Protein AF-0000000084726847 (afdb_homodimer)

Structure (mmCIF, N/CA/C/O backbone):
data_AF-0000000084726847-model_v1
#
loop_
_entity.id
_entity.type
_entity.pdbx_description
1 polymer 'Thioesterase superfamily protein'
#
loop_
_atom_site.group_PDB
_atom_site.id
_atom_site.type_symbol
_atom_site.label_atom_id
_atom_site.label_alt_id
_atom_site.label_comp_id
_atom_site.label_asym_id
_atom_site.label_entity_id
_atom_site.label_seq_id
_atom_site.pdbx_PDB_ins_code
_atom_site.Cartn_x
_atom_site.Cartn_y
_atom_site.Cartn_z
_atom_site.occupancy
_atom_site.B_iso_or_equiv
_atom_site.auth_seq_id
_atom_site.auth_comp_id
_atom_site.auth_asym_id
_atom_site.auth_atom_id
_atom_site.pdbx_PDB_model_num
ATOM 1 N N . MET A 1 1 ? 11.812 36.688 35.844 1 32.44 1 MET A N 1
ATOM 2 C CA . MET A 1 1 ? 12.469 35.875 34.812 1 32.44 1 MET A CA 1
ATOM 3 C C . MET A 1 1 ? 11.57 34.719 34.406 1 32.44 1 MET A C 1
ATOM 5 O O . MET A 1 1 ? 11.266 33.844 35.219 1 32.44 1 MET A O 1
ATOM 9 N N . SER A 1 2 ? 10.523 34.781 33.562 1 33.44 2 SER A N 1
ATOM 10 C CA . SER A 1 2 ? 9.336 34 33.25 1 33.44 2 SER A CA 1
ATOM 11 C C . SER A 1 2 ? 9.695 32.656 32.688 1 33.44 2 SER A C 1
ATOM 13 O O . SER A 1 2 ? 10.469 32.562 31.719 1 33.44 2 SER A O 1
ATOM 15 N N . ASP A 1 3 ? 9.766 31.484 33.438 1 33.81 3 ASP A N 1
ATOM 16 C CA . ASP A 1 3 ? 10.062 30.078 33.188 1 33.81 3 ASP A CA 1
ATOM 17 C C . ASP A 1 3 ? 9.258 29.531 32.031 1 33.81 3 ASP A C 1
ATOM 19 O O . ASP A 1 3 ? 8.031 29.469 32.062 1 33.81 3 ASP A O 1
ATOM 23 N N . SER A 1 4 ? 9.547 29.828 30.734 1 36.69 4 SER A N 1
ATOM 24 C CA . SER A 1 4 ? 8.953 29.375 29.469 1 36.69 4 SER A CA 1
ATOM 25 C C . SER A 1 4 ? 8.742 27.875 29.469 1 36.69 4 SER A C 1
ATOM 27 O O . SER A 1 4 ? 9.703 27.109 29.453 1 36.69 4 SER A O 1
ATOM 29 N N . SER A 1 5 ? 7.777 27.234 30.125 1 35.56 5 SER A N 1
ATOM 30 C CA . SER A 1 5 ? 7.363 25.844 30.234 1 35.56 5 SER A CA 1
ATOM 31 C C . SER A 1 5 ? 7.484 25.125 28.891 1 35.56 5 SER A C 1
ATOM 33 O O . SER A 1 5 ? 6.77 25.453 27.953 1 35.56 5 SER A O 1
ATOM 35 N N . GLU A 1 6 ? 8.664 24.766 28.359 1 36.97 6 GLU A N 1
ATOM 36 C CA . GLU A 1 6 ? 9.086 23.891 27.266 1 36.97 6 GLU A CA 1
ATOM 37 C C . GLU A 1 6 ? 8.211 22.656 27.172 1 36.97 6 GLU A C 1
ATOM 39 O O . GLU A 1 6 ? 8.359 21.719 27.969 1 36.97 6 GLU A O 1
ATOM 44 N N . THR A 1 7 ? 6.852 22.656 27.094 1 38.84 7 THR A N 1
ATOM 45 C CA . THR A 1 7 ? 5.895 21.562 26.938 1 38.84 7 THR A CA 1
ATOM 46 C C . THR A 1 7 ? 6.496 20.438 26.094 1 38.84 7 THR A C 1
ATOM 48 O O . THR A 1 7 ? 7.062 20.672 25.031 1 38.84 7 THR A O 1
ATOM 51 N N . SER A 1 8 ? 6.836 19.25 26.609 1 41 8 SER A N 1
ATOM 52 C CA . SER A 1 8 ? 7.582 18.031 26.297 1 41 8 SER A CA 1
ATOM 53 C C . SER A 1 8 ? 7.188 17.469 24.938 1 41 8 SER A C 1
ATOM 55 O O . SER A 1 8 ? 6.043 17.062 24.734 1 41 8 SER A O 1
ATOM 57 N N . VAL A 1 9 ? 7.551 17.938 23.812 1 44.91 9 VAL A N 1
ATOM 58 C CA . VAL A 1 9 ? 7.594 17.562 22.406 1 44.91 9 VAL A CA 1
ATOM 59 C C . VAL A 1 9 ? 7.617 16.047 22.281 1 44.91 9 VAL A C 1
ATOM 61 O O . VAL A 1 9 ? 7.34 15.492 21.203 1 44.91 9 VAL A O 1
ATOM 64 N N . ASP A 1 10 ? 8.188 15.219 23.234 1 47.53 10 ASP A N 1
ATOM 65 C CA . ASP A 1 10 ? 8.531 13.805 23.062 1 47.53 10 ASP A CA 1
ATOM 66 C C . ASP A 1 10 ? 7.375 12.906 23.484 1 47.53 10 ASP A C 1
ATOM 68 O O . ASP A 1 10 ? 7.582 11.742 23.844 1 47.53 10 ASP A O 1
ATOM 72 N N . ILE A 1 11 ? 6.18 13.414 23.828 1 48.09 11 ILE A N 1
ATOM 73 C CA . ILE A 1 11 ? 5.238 12.445 24.375 1 48.09 11 ILE A CA 1
ATOM 74 C C . ILE A 1 11 ? 4.617 11.625 23.234 1 48.09 11 ILE A C 1
ATOM 76 O O . ILE A 1 11 ? 3.967 12.18 22.344 1 48.09 11 ILE A O 1
ATOM 80 N N . PRO A 1 12 ? 5.004 10.414 23.234 1 54.78 12 PRO A N 1
ATOM 81 C CA . PRO A 1 12 ? 4.262 9.531 22.328 1 54.78 12 PRO A CA 1
ATOM 82 C C . PRO A 1 12 ? 2.748 9.664 22.484 1 54.78 12 PRO A C 1
ATOM 84 O O . PRO A 1 12 ? 2.256 9.883 23.594 1 54.78 12 PRO A O 1
ATOM 87 N N . TYR A 1 13 ? 2.141 10.273 21.578 1 66.69 13 TYR A N 1
ATOM 88 C CA . TYR A 1 13 ? 0.684 10.266 21.531 1 66.69 13 TYR A CA 1
ATOM 89 C C . TYR A 1 13 ? 0.159 8.953 20.969 1 66.69 13 TYR A C 1
ATOM 91 O O . TYR A 1 13 ? 0.571 8.516 19.891 1 66.69 13 TYR A O 1
ATOM 99 N N . ASP A 1 14 ? -0.47 8.141 21.828 1 62.81 14 ASP A N 1
ATOM 100 C CA . ASP A 1 14 ? -1.191 6.953 21.391 1 62.81 14 ASP A CA 1
ATOM 101 C C . ASP A 1 14 ? -2.699 7.199 21.375 1 62.81 14 ASP A C 1
ATOM 103 O O . ASP A 1 14 ? -3.342 7.18 22.422 1 62.81 14 ASP A O 1
ATOM 107 N N . GLY A 1 15 ? -3.145 7.668 20.234 1 59.56 15 GLY A N 1
ATOM 108 C CA . GLY A 1 15 ? -4.559 7.98 20.094 1 59.56 15 GLY A CA 1
ATOM 109 C C . GLY A 1 15 ? -5.465 6.824 20.469 1 59.56 15 GLY A C 1
ATOM 110 O O . GLY A 1 15 ? -5.055 5.664 20.406 1 59.56 15 GLY A O 1
ATOM 111 N N . SER A 1 16 ? -6.504 7.195 21.094 1 65.5 16 SER A N 1
ATOM 112 C CA . SER A 1 16 ? -7.504 6.195 21.438 1 65.5 16 SER A CA 1
ATOM 113 C C . SER A 1 16 ? -8.156 5.609 20.203 1 65.5 16 SER A C 1
ATOM 115 O O . SER A 1 16 ? -8.289 6.289 19.188 1 65.5 16 SER A O 1
ATOM 117 N N . ASP A 1 17 ? -8.414 4.262 20.188 1 64.81 17 ASP A N 1
ATOM 118 C CA 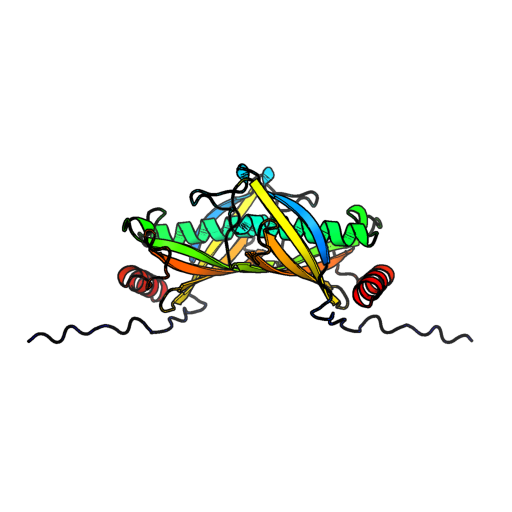. ASP A 1 17 ? -9.094 3.566 19.094 1 64.81 17 ASP A CA 1
ATOM 119 C C . ASP A 1 17 ? -10.406 4.258 18.734 1 64.81 17 ASP A C 1
ATOM 121 O O . ASP A 1 17 ? -10.852 4.199 17.594 1 64.81 17 ASP A O 1
ATOM 125 N N . ASP A 1 18 ? -10.93 4.988 19.594 1 75.62 18 ASP A N 1
ATOM 126 C CA . ASP A 1 18 ? -12.234 5.617 19.422 1 75.62 18 ASP A CA 1
ATOM 127 C C . ASP A 1 18 ? -12.102 6.969 18.719 1 75.62 18 ASP A C 1
ATOM 129 O O . ASP A 1 18 ? -13.094 7.668 18.516 1 75.62 18 ASP A O 1
ATOM 133 N N . ALA A 1 19 ? -10.969 7.281 18.219 1 88.5 19 ALA A N 1
ATOM 134 C CA . ALA A 1 19 ? -10.766 8.633 17.703 1 88.5 19 ALA A CA 1
ATOM 135 C C . ALA A 1 19 ? -10.93 8.68 16.188 1 88.5 19 ALA A C 1
ATOM 137 O O . ALA A 1 19 ? -10.672 9.711 15.562 1 88.5 19 ALA A O 1
ATOM 138 N N . PHE A 1 20 ? -11.438 7.562 15.562 1 94.56 20 PHE A N 1
ATOM 139 C CA . PHE A 1 20 ? -11.656 7.594 14.125 1 94.56 20 PHE A CA 1
ATOM 140 C C . PHE A 1 20 ? -12.766 8.57 13.766 1 94.56 20 PHE A C 1
ATOM 142 O O . PHE A 1 20 ? -13.789 8.648 14.461 1 94.56 20 PHE A O 1
ATOM 149 N N . GLU A 1 21 ? -12.562 9.32 12.727 1 9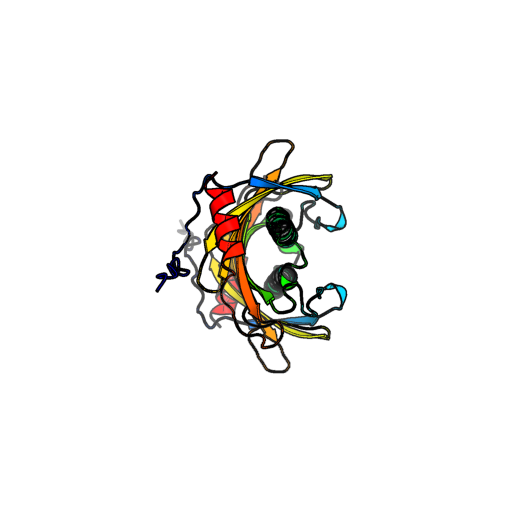5.12 21 GLU A N 1
ATOM 150 C CA . GLU A 1 21 ? -13.586 10.203 12.164 1 95.12 21 GLU A CA 1
ATOM 151 C C . GLU A 1 21 ? -13.656 10.062 10.641 1 95.12 21 GLU A C 1
ATOM 153 O O . GLU A 1 21 ? -12.625 9.945 9.977 1 95.12 21 GLU A O 1
ATOM 158 N N . THR A 1 22 ? -14.875 10.07 10.141 1 97.5 22 THR A N 1
ATOM 159 C CA . THR A 1 22 ? -15.023 10.156 8.695 1 97.5 22 THR A CA 1
ATOM 160 C C . THR A 1 22 ? -14.547 11.516 8.18 1 97.5 22 THR A C 1
ATOM 162 O O . THR A 1 22 ? -15.109 12.555 8.523 1 97.5 22 THR A O 1
ATOM 165 N N . VAL A 1 23 ? -13.555 11.477 7.309 1 97.75 23 VAL A N 1
ATOM 166 C CA . VAL A 1 23 ? -12.93 12.734 6.914 1 97.75 23 VAL A CA 1
ATOM 167 C C . VAL A 1 23 ? -13.242 13.023 5.449 1 97.75 23 VAL A C 1
ATOM 169 O O . VAL A 1 23 ? -13.055 14.148 4.98 1 97.75 23 VAL A O 1
ATOM 172 N N . SER A 1 24 ? -13.727 12.039 4.688 1 98.25 24 SER A N 1
ATOM 173 C CA . SER A 1 24 ? -14.062 12.227 3.279 1 98.25 24 SER A CA 1
ATOM 174 C C . SER A 1 24 ? -14.883 11.062 2.746 1 98.25 24 SER A C 1
ATOM 176 O O . SER A 1 24 ? -14.961 10.008 3.381 1 98.25 24 SER A O 1
ATOM 178 N N . GLU A 1 25 ? -15.57 11.336 1.662 1 98.5 25 GLU A N 1
ATOM 179 C CA . GLU A 1 25 ? -16.234 10.328 0.842 1 98.5 25 GLU A CA 1
ATOM 180 C C . GLU A 1 25 ? -15.742 10.383 -0.603 1 98.5 25 GLU A C 1
ATOM 182 O O . GLU A 1 25 ? -15.359 11.445 -1.096 1 98.5 25 GLU A O 1
ATOM 187 N N . ASN A 1 26 ? -15.727 9.281 -1.202 1 98.62 26 ASN A N 1
ATOM 188 C CA . ASN A 1 26 ? -15.461 9.242 -2.637 1 98.62 26 ASN A CA 1
ATOM 189 C C . ASN A 1 26 ? -16.281 8.148 -3.328 1 98.62 26 ASN A C 1
ATOM 191 O O . ASN A 1 26 ? -16.625 7.141 -2.711 1 98.62 26 ASN A O 1
ATOM 195 N N . ARG A 1 27 ? -16.641 8.406 -4.566 1 98.31 27 ARG A N 1
ATOM 196 C CA . ARG A 1 27 ? -17.281 7.418 -5.426 1 98.31 27 ARG A CA 1
ATOM 197 C C . ARG A 1 27 ? -16.266 6.723 -6.32 1 98.31 27 ARG A C 1
ATOM 199 O O . ARG A 1 27 ? -15.461 7.379 -6.988 1 98.31 27 ARG A O 1
ATOM 206 N N . VAL A 1 28 ? -16.344 5.391 -6.293 1 98.69 28 VAL A N 1
ATOM 207 C CA . VAL A 1 28 ? -15.398 4.605 -7.07 1 98.69 28 VAL A CA 1
ATOM 208 C C . VAL A 1 28 ? -15.578 4.895 -8.555 1 98.69 28 VAL A C 1
ATOM 210 O O . VAL A 1 28 ? -16.688 4.82 -9.078 1 98.69 28 VAL A O 1
ATOM 213 N N . ARG A 1 29 ? -14.531 5.203 -9.258 1 97.94 29 ARG A N 1
ATOM 214 C CA . ARG A 1 29 ? -14.508 5.438 -10.695 1 97.94 29 ARG A CA 1
ATOM 215 C C . ARG A 1 29 ? -14.188 4.152 -11.453 1 97.94 29 ARG A C 1
ATOM 217 O O . ARG A 1 29 ? -13.57 3.24 -10.906 1 97.94 29 ARG A O 1
ATOM 224 N N . LEU A 1 30 ? -14.523 4.117 -12.703 1 95.75 30 LEU A N 1
ATOM 225 C CA . LEU A 1 30 ? -14.305 2.939 -13.539 1 95.75 30 LEU A CA 1
ATOM 226 C C . LEU A 1 30 ? -12.82 2.607 -13.641 1 95.75 30 LEU A C 1
ATOM 228 O O . LEU A 1 30 ? -12.43 1.443 -13.523 1 95.75 30 LEU A O 1
ATOM 232 N N . ALA A 1 31 ? -11.93 3.561 -13.805 1 95.25 31 ALA A N 1
ATOM 233 C CA . ALA A 1 31 ? -10.5 3.393 -14.016 1 95.25 31 ALA A CA 1
ATOM 234 C C . ALA A 1 31 ? -9.828 2.814 -12.773 1 95.25 31 ALA A C 1
ATOM 236 O O . ALA A 1 31 ? -8.68 2.369 -12.836 1 95.25 31 ALA A O 1
ATOM 237 N N . GLU A 1 32 ? -10.5 2.77 -11.672 1 97.44 32 GLU A N 1
ATOM 238 C CA . GLU A 1 32 ? -9.938 2.305 -10.414 1 97.44 32 GLU A CA 1
ATOM 239 C C . GLU A 1 32 ? -10.195 0.815 -10.203 1 97.44 32 GLU A C 1
ATOM 241 O O . GLU A 1 32 ? -9.703 0.221 -9.242 1 97.44 32 GLU A O 1
ATOM 246 N N . THR A 1 33 ? -11.055 0.195 -11.094 1 96.44 33 THR A N 1
ATOM 247 C CA . THR A 1 33 ? -11.367 -1.228 -11.008 1 96.44 33 THR A CA 1
ATOM 248 C C . THR A 1 33 ? -10.422 -2.041 -11.891 1 96.44 33 THR A C 1
ATOM 250 O O . THR A 1 33 ? -9.719 -1.483 -12.734 1 96.44 33 THR A O 1
ATOM 253 N N . ASP A 1 34 ? -10.312 -3.359 -11.578 1 94.56 34 ASP A N 1
ATOM 254 C CA . ASP A 1 34 ? -9.43 -4.23 -12.344 1 94.56 34 ASP A CA 1
ATOM 255 C C . ASP A 1 34 ? -10.227 -5.348 -13.023 1 94.56 34 ASP A C 1
ATOM 257 O O . ASP A 1 34 ? -11.453 -5.305 -13.07 1 94.56 34 ASP A O 1
ATOM 261 N N . LEU A 1 35 ? -9.57 -6.301 -13.641 1 88.56 35 LEU A N 1
ATOM 262 C CA . LEU A 1 35 ? -10.148 -7.387 -14.422 1 88.56 35 LEU A CA 1
ATOM 263 C C . LEU A 1 35 ? -11.141 -8.188 -13.586 1 88.56 35 LEU A C 1
ATOM 265 O O . LEU A 1 35 ? -12.117 -8.727 -14.125 1 88.56 35 LEU A O 1
ATOM 269 N N . GLY A 1 36 ? -10.969 -8.188 -12.273 1 89.81 36 GLY A N 1
ATOM 270 C CA . GLY A 1 36 ? -11.859 -8.914 -11.375 1 89.81 36 GLY A CA 1
ATOM 271 C C . GLY A 1 36 ? -13.156 -8.188 -11.102 1 89.81 36 GLY A C 1
ATOM 272 O O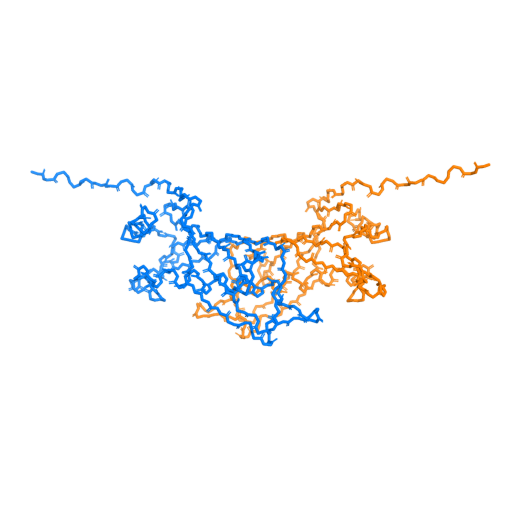 . GLY A 1 36 ? -14.039 -8.711 -10.406 1 89.81 36 GLY A O 1
ATOM 273 N N . GLY A 1 37 ? -13.297 -6.977 -11.633 1 92.81 37 GLY A N 1
ATOM 274 C CA . GLY A 1 37 ? -14.516 -6.199 -11.461 1 92.81 37 GLY A CA 1
ATOM 275 C C . GLY A 1 37 ? -14.578 -5.473 -10.133 1 92.81 37 GLY A C 1
ATOM 276 O O . GLY A 1 37 ? -15.656 -5.066 -9.695 1 92.81 37 GLY A O 1
ATOM 277 N N . VAL A 1 38 ? -13.508 -5.469 -9.484 1 96.88 38 VAL A N 1
ATOM 278 C CA . VAL A 1 38 ? -13.445 -4.797 -8.188 1 96.88 38 VAL A CA 1
ATOM 279 C C . VAL A 1 38 ? -12.336 -3.752 -8.203 1 96.88 38 VAL A C 1
ATOM 281 O O . VAL A 1 38 ? -11.523 -3.709 -9.133 1 96.88 38 VAL A O 1
ATOM 284 N N . VAL A 1 39 ? -12.336 -2.844 -7.223 1 98.44 39 VAL A N 1
ATOM 285 C CA . VAL A 1 39 ? -11.273 -1.855 -7.105 1 98.44 39 VAL A CA 1
ATOM 286 C C . VAL A 1 39 ? -9.93 -2.564 -6.934 1 98.44 39 VAL A C 1
ATOM 288 O O . VAL A 1 39 ? -9.797 -3.465 -6.102 1 98.44 39 VAL A O 1
ATOM 291 N N . PHE A 1 40 ? -8.969 -2.17 -7.691 1 98.06 40 PHE A N 1
ATOM 292 C CA . PHE A 1 40 ? -7.598 -2.641 -7.555 1 98.06 40 PHE A CA 1
ATOM 293 C C . PHE A 1 40 ? -7.062 -2.354 -6.156 1 98.06 40 PHE A C 1
ATOM 295 O O . PHE A 1 40 ? -7.219 -1.244 -5.645 1 98.06 40 PHE A O 1
ATOM 302 N N . TYR A 1 41 ? -6.418 -3.418 -5.508 1 97.31 41 TYR A N 1
ATOM 303 C CA . TYR A 1 41 ? -6.039 -3.275 -4.105 1 97.31 41 TYR A CA 1
ATOM 304 C C . TYR A 1 41 ? -5.062 -2.121 -3.92 1 97.31 41 TYR A C 1
ATOM 306 O O . TYR A 1 41 ? -5.027 -1.494 -2.859 1 97.31 41 TYR A O 1
ATOM 314 N N . GLY A 1 42 ? -4.234 -1.804 -4.902 1 98.12 42 GLY A N 1
ATOM 315 C CA . GLY A 1 42 ? -3.314 -0.682 -4.812 1 98.12 42 GLY A CA 1
ATOM 316 C C . GLY A 1 42 ? -4.012 0.663 -4.766 1 98.12 42 GLY A C 1
ATOM 317 O O . GLY A 1 42 ? -3.475 1.631 -4.223 1 98.12 42 GLY A O 1
ATOM 318 N N . GLU A 1 43 ? -5.191 0.758 -5.355 1 98.44 43 GLU A N 1
ATOM 319 C CA . GLU A 1 43 ? -5.938 2.01 -5.391 1 98.44 43 GLU A CA 1
ATOM 320 C C . GLU A 1 43 ? -6.34 2.451 -3.984 1 98.44 43 GLU A C 1
ATOM 322 O O . GLU A 1 43 ? -6.492 3.645 -3.721 1 98.44 43 GLU A O 1
ATOM 327 N N . TYR A 1 44 ? -6.457 1.505 -3.078 1 98.75 44 TYR A N 1
ATOM 328 C CA . TYR A 1 44 ? -6.812 1.828 -1.701 1 98.75 44 TYR A CA 1
ATOM 329 C C . TYR A 1 44 ? -5.73 2.678 -1.045 1 98.75 44 TYR A C 1
ATOM 331 O O . TYR A 1 44 ? -6.012 3.445 -0.122 1 98.75 44 TYR A O 1
ATOM 339 N N . VAL A 1 45 ? -4.48 2.564 -1.508 1 98.62 45 VAL A N 1
ATOM 340 C CA . VAL A 1 45 ? -3.412 3.426 -1.013 1 98.62 45 VAL A CA 1
ATOM 341 C C . VAL A 1 45 ? -3.656 4.863 -1.462 1 98.62 45 VAL A C 1
ATOM 343 O O . VAL A 1 45 ? -3.379 5.809 -0.719 1 98.62 45 VAL A O 1
ATOM 346 N N . THR A 1 46 ? -4.168 5.059 -2.684 1 98.12 46 THR A N 1
ATOM 347 C CA . THR A 1 46 ? -4.543 6.383 -3.16 1 98.12 46 THR A CA 1
ATOM 348 C C . THR A 1 46 ? -5.645 6.98 -2.291 1 98.12 46 THR A C 1
ATOM 350 O O . THR A 1 46 ? -5.609 8.164 -1.954 1 98.12 46 THR A O 1
ATOM 353 N N . TYR A 1 47 ? -6.629 6.121 -1.917 1 98.69 47 TYR A N 1
ATOM 354 C CA . TYR A 1 47 ? -7.672 6.582 -1.009 1 98.69 47 TYR A CA 1
ATOM 355 C C . TYR A 1 47 ? -7.09 6.973 0.342 1 98.69 47 TYR A C 1
ATOM 357 O O . TYR A 1 47 ? -7.496 7.973 0.936 1 98.69 47 TYR A O 1
ATOM 365 N N . GLN A 1 48 ? -6.148 6.188 0.837 1 98.69 48 GLN A N 1
ATOM 366 C CA . GLN A 1 48 ? -5.465 6.477 2.094 1 98.69 48 GLN A CA 1
ATOM 367 C C . GLN A 1 48 ? -4.785 7.84 2.051 1 98.69 48 GLN A C 1
ATOM 369 O O . GLN A 1 48 ? -4.938 8.648 2.973 1 98.69 48 GLN A O 1
ATOM 374 N N . ASP A 1 49 ? -4.059 8.078 0.992 1 97.88 49 ASP A N 1
ATOM 375 C CA . ASP A 1 49 ? -3.361 9.344 0.813 1 97.88 49 ASP A CA 1
ATOM 376 C C . ASP A 1 49 ? -4.34 10.516 0.82 1 97.88 49 ASP A C 1
ATOM 378 O O . ASP A 1 49 ? -4.129 11.508 1.527 1 97.88 49 ASP A O 1
ATOM 382 N N . ALA A 1 50 ? -5.395 10.383 0.057 1 97.25 50 ALA A N 1
ATOM 383 C CA . ALA A 1 50 ? -6.391 11.438 -0.056 1 97.25 50 ALA A CA 1
ATOM 384 C C . ALA A 1 50 ? -7.082 11.688 1.282 1 97.25 50 ALA A C 1
ATOM 386 O O . ALA A 1 50 ? -7.387 12.828 1.629 1 97.25 50 ALA A O 1
ATOM 387 N N . ALA A 1 51 ? -7.344 10.633 2.035 1 98.06 51 ALA A N 1
ATOM 388 C CA . ALA A 1 51 ? -7.996 10.742 3.336 1 98.06 51 ALA A CA 1
ATOM 389 C C . ALA A 1 51 ? -7.105 11.477 4.336 1 98.06 51 ALA A C 1
ATOM 391 O O . ALA A 1 51 ? -7.578 12.352 5.07 1 98.06 51 ALA A O 1
ATOM 392 N N . VAL A 1 52 ? -5.832 11.141 4.344 1 96.75 52 VAL A N 1
ATOM 393 C CA . VAL A 1 52 ? -4.887 11.797 5.238 1 96.75 52 VAL A CA 1
ATOM 394 C C . VAL A 1 52 ? -4.773 13.273 4.875 1 96.75 52 VAL A C 1
ATOM 396 O O . VAL A 1 52 ? -4.742 14.141 5.758 1 96.75 52 VAL A O 1
ATOM 399 N N . ALA A 1 53 ? -4.742 13.555 3.566 1 94.69 53 ALA A N 1
ATOM 400 C CA . ALA A 1 53 ? -4.715 14.945 3.115 1 94.69 53 ALA A CA 1
ATOM 401 C C . ALA A 1 53 ? -5.957 15.695 3.582 1 94.69 53 ALA A C 1
ATOM 403 O O . ALA A 1 53 ? -5.863 16.844 4.031 1 94.69 53 ALA A O 1
ATOM 404 N N . ALA A 1 54 ? -7.066 15.086 3.514 1 95.81 54 ALA A N 1
ATOM 405 C CA . ALA A 1 54 ? -8.312 15.688 3.975 1 95.81 54 ALA A CA 1
ATOM 406 C C . ALA A 1 54 ? -8.273 15.953 5.477 1 95.81 54 ALA A C 1
ATOM 408 O O . ALA A 1 54 ? -8.695 17.016 5.938 1 95.81 54 ALA A O 1
ATOM 409 N N . TYR A 1 55 ? -7.777 15.008 6.215 1 95.5 55 TYR A N 1
ATOM 410 C CA . TYR A 1 55 ? -7.641 15.164 7.656 1 95.5 55 TYR A CA 1
ATOM 411 C C . TYR A 1 55 ? -6.766 16.359 8 1 95.5 55 TYR A C 1
ATOM 413 O O . TYR A 1 55 ? -7.145 17.203 8.82 1 95.5 55 TYR A O 1
ATOM 421 N N . ARG A 1 56 ? -5.68 16.438 7.34 1 92.5 56 ARG A N 1
ATOM 422 C CA . ARG A 1 56 ? -4.75 17.547 7.574 1 92.5 56 ARG A CA 1
ATOM 423 C C . ARG A 1 56 ? -5.383 18.875 7.199 1 92.5 56 ARG A C 1
ATOM 425 O O . ARG A 1 56 ? -5.195 19.875 7.895 1 92.5 56 ARG A O 1
ATOM 432 N N . ARG A 1 57 ? -6.062 18.891 6.082 1 91.81 57 ARG A N 1
ATOM 433 C CA . ARG A 1 57 ? -6.75 20.109 5.664 1 91.81 57 ARG A CA 1
ATOM 434 C C . ARG A 1 57 ? -7.73 20.578 6.734 1 91.81 57 ARG A C 1
ATOM 436 O O . ARG A 1 57 ? -7.824 21.766 7.016 1 91.81 57 ARG A O 1
ATOM 443 N N . GLN A 1 58 ? -8.383 19.703 7.348 1 92.25 58 GLN A N 1
ATOM 444 C CA . GLN A 1 58 ? -9.367 20.016 8.375 1 92.25 58 GLN A CA 1
ATOM 445 C C . GLN A 1 58 ? -8.695 20.531 9.648 1 92.25 58 GLN A C 1
ATOM 447 O O . GLN A 1 58 ? -9.32 21.219 10.445 1 92.25 58 GLN A O 1
ATOM 452 N N . LEU A 1 59 ? -7.473 20.172 9.812 1 89.19 59 LEU A N 1
ATOM 453 C CA . LEU A 1 59 ? -6.699 20.672 10.945 1 89.19 59 LEU A CA 1
ATOM 454 C C . LEU A 1 59 ? -6.102 22.031 10.641 1 89.19 59 LEU A C 1
ATOM 456 O O . LEU A 1 59 ? -5.5 22.672 11.508 1 89.19 59 LEU A O 1
ATOM 460 N N . GLY A 1 60 ? -6.219 22.438 9.406 1 85 60 GLY A N 1
ATOM 461 C CA . GLY A 1 60 ? -5.656 23.719 9 1 85 60 GLY A CA 1
ATOM 462 C C . GLY A 1 60 ? -4.293 23.594 8.352 1 85 60 GLY A C 1
ATOM 463 O O . GLY A 1 60 ? -3.592 24.594 8.164 1 85 60 GLY A O 1
ATOM 464 N N . TYR A 1 61 ? -3.939 22.266 8.125 1 79.12 61 TYR A N 1
ATOM 465 C CA . TYR A 1 61 ? -2.621 22.031 7.547 1 79.12 61 TYR A CA 1
ATOM 466 C C . TYR A 1 61 ? -2.738 21.406 6.16 1 79.12 61 TYR A C 1
ATOM 468 O O . TYR A 1 61 ? -1.99 20.484 5.816 1 79.12 61 TYR A O 1
ATOM 476 N N . GLY A 1 62 ? -3.734 21.781 5.344 1 65.81 62 GLY A N 1
ATOM 477 C CA . GLY A 1 62 ? -3.92 21.281 3.986 1 65.81 62 GLY A CA 1
ATOM 478 C C . GLY A 1 62 ? -2.648 21.328 3.158 1 65.81 62 GLY A C 1
ATOM 479 O O . GLY A 1 62 ? -1.547 21.406 3.707 1 65.81 62 GLY A O 1
ATOM 480 N N . GLY A 1 63 ? -2.674 21.094 1.93 1 57.31 63 GLY A N 1
ATOM 481 C CA . GLY A 1 63 ? -1.637 20.906 0.928 1 57.31 63 GLY A CA 1
ATOM 482 C C . GLY A 1 63 ? -0.416 21.781 1.164 1 57.31 63 GLY A C 1
ATOM 483 O O . GLY A 1 63 ? 0.692 21.422 0.752 1 57.31 63 GLY A O 1
ATOM 484 N N . GLU A 1 64 ? -0.747 22.922 1.577 1 49.78 64 GLU A N 1
ATOM 485 C CA . GLU A 1 64 ? 0.328 23.844 1.947 1 49.78 64 GLU A CA 1
ATOM 486 C C . GLU A 1 64 ? 0.973 23.438 3.268 1 49.78 64 GLU A C 1
ATOM 488 O O . GLU A 1 64 ? 1.581 24.266 3.951 1 49.78 64 GLU A O 1
ATOM 493 N N . TYR A 1 65 ? 0.515 22.312 3.83 1 46.97 65 TYR A N 1
ATOM 494 C CA . TYR A 1 65 ? 1.25 22.219 5.086 1 46.97 65 TYR A CA 1
ATOM 495 C C . TYR A 1 65 ? 2.588 22.938 4.992 1 46.97 65 TYR A C 1
ATOM 497 O O . TYR A 1 65 ? 3.109 23.422 6 1 46.97 65 TYR A O 1
ATOM 505 N N . VAL A 1 66 ? 3.203 22.422 3.828 1 46.84 66 VAL A N 1
ATOM 506 C CA . VAL A 1 66 ? 4.59 22.875 3.76 1 46.84 66 VAL A CA 1
ATOM 507 C C . VAL A 1 66 ? 4.625 24.406 3.648 1 46.84 66 VAL A C 1
ATOM 509 O O . VAL A 1 66 ? 5.625 24.969 3.211 1 46.84 66 VAL A O 1
ATOM 512 N N . ARG A 1 67 ? 3.416 24.891 3.66 1 46.16 67 ARG A N 1
ATOM 513 C CA . ARG A 1 67 ? 3.693 26.297 3.465 1 46.16 67 ARG A CA 1
ATOM 514 C C . ARG A 1 67 ? 4.598 26.844 4.566 1 46.16 67 ARG A C 1
ATOM 516 O O . ARG A 1 67 ? 4.926 28.031 4.586 1 46.16 67 ARG A O 1
ATOM 523 N N . GLU A 1 68 ? 4.5 26.391 5.75 1 49.69 68 GLU A N 1
ATOM 524 C CA . GLU A 1 68 ? 5.746 27.016 6.176 1 49.69 68 GLU A CA 1
ATOM 525 C C . GLU A 1 68 ? 6.902 26.641 5.254 1 49.69 68 GLU A C 1
ATOM 527 O O . GLU A 1 68 ? 7.223 25.453 5.105 1 49.69 68 GLU A O 1
ATOM 532 N N . PRO A 1 69 ? 7.012 27.531 4.238 1 58 69 PRO A N 1
ATOM 533 C CA . PRO A 1 69 ? 7.863 27.453 3.047 1 58 69 PRO A CA 1
ATOM 534 C C . PRO A 1 69 ? 9.055 26.516 3.236 1 58 69 PRO A C 1
ATOM 536 O O . PRO A 1 69 ? 9.664 26.078 2.256 1 58 69 PRO A O 1
ATOM 539 N N . ASP A 1 70 ? 9.008 25.859 4.578 1 81 70 ASP A N 1
ATOM 540 C CA . ASP A 1 70 ? 10.32 25.234 4.738 1 81 70 ASP A CA 1
ATOM 541 C C . ASP A 1 70 ? 10.18 23.75 5.082 1 81 70 ASP A C 1
ATOM 543 O O . ASP A 1 70 ? 11.18 23.047 5.191 1 81 70 ASP A O 1
ATOM 547 N N . LEU A 1 71 ? 8.656 23.234 5.234 1 86.81 71 LEU A N 1
ATOM 548 C CA . LEU A 1 71 ? 8.555 21.828 5.633 1 86.81 71 LEU A CA 1
ATOM 549 C C . LEU A 1 71 ? 7.672 21.047 4.66 1 86.81 71 LEU A C 1
ATOM 551 O O . LEU A 1 71 ? 6.738 21.609 4.078 1 86.81 71 LEU A O 1
ATOM 555 N N . THR A 1 72 ? 7.965 19.766 4.477 1 88.94 72 THR A N 1
ATOM 556 C CA . THR A 1 72 ? 7.16 18.797 3.746 1 88.94 72 THR A CA 1
ATOM 557 C C . THR A 1 72 ? 7.176 17.438 4.457 1 88.94 72 THR A C 1
ATOM 559 O O . THR A 1 72 ? 7.695 17.312 5.566 1 88.94 72 THR A O 1
ATOM 562 N N . THR A 1 73 ? 6.387 16.531 3.943 1 91.88 73 THR A N 1
ATOM 563 C CA . THR A 1 73 ? 6.406 15.188 4.512 1 91.88 73 THR A CA 1
ATOM 564 C C . THR A 1 73 ? 6.836 14.164 3.469 1 91.88 73 THR A C 1
ATOM 566 O O . THR A 1 73 ? 6.715 14.406 2.266 1 91.88 73 THR A O 1
ATOM 569 N N . ARG A 1 74 ? 7.363 13.078 3.99 1 94.19 74 ARG A N 1
ATOM 570 C CA . ARG A 1 74 ? 7.691 11.891 3.211 1 94.19 74 ARG A CA 1
ATOM 571 C C . ARG A 1 74 ? 7.102 10.633 3.852 1 94.19 74 ARG A C 1
ATOM 573 O O . ARG A 1 74 ? 7.184 10.453 5.066 1 94.19 74 ARG A O 1
ATOM 580 N N . VAL A 1 75 ? 6.445 9.883 3.006 1 97.31 75 VAL A N 1
ATOM 581 C CA . VAL A 1 75 ? 5.949 8.609 3.518 1 97.31 75 VAL A CA 1
ATOM 582 C C . VAL A 1 75 ? 7.102 7.621 3.664 1 97.31 75 VAL A C 1
ATOM 584 O O . VAL A 1 75 ? 7.879 7.422 2.729 1 97.31 75 VAL A O 1
ATOM 587 N N . VAL A 1 76 ? 7.168 6.941 4.84 1 98.19 76 VAL A N 1
ATOM 588 C CA . VAL A 1 76 ? 8.266 6.012 5.074 1 98.19 76 VAL A CA 1
ATOM 589 C C . VAL A 1 76 ? 7.719 4.594 5.23 1 98.19 76 VAL A C 1
ATOM 591 O O . VAL A 1 76 ? 8.477 3.621 5.184 1 98.19 76 VAL A O 1
ATOM 594 N N . ALA A 1 77 ? 6.414 4.488 5.441 1 98.62 77 ALA A N 1
ATOM 595 C CA . ALA A 1 77 ? 5.805 3.168 5.574 1 98.62 77 ALA A CA 1
ATOM 596 C C . ALA A 1 77 ? 4.301 3.232 5.34 1 98.62 77 ALA A C 1
ATOM 598 O O . ALA A 1 77 ? 3.643 4.199 5.734 1 98.62 77 ALA A O 1
ATOM 599 N N . THR A 1 78 ? 3.771 2.213 4.715 1 98.69 78 THR A N 1
ATOM 600 C CA . THR A 1 78 ? 2.33 2.021 4.605 1 98.69 78 THR A CA 1
ATOM 601 C C . THR A 1 78 ? 1.974 0.54 4.691 1 98.69 78 THR A C 1
ATOM 603 O O . THR A 1 78 ? 2.781 -0.321 4.332 1 98.69 78 THR A O 1
ATOM 606 N N . GLU A 1 79 ? 0.803 0.265 5.16 1 98.38 79 GLU A N 1
ATOM 607 C CA . GLU A 1 79 ? 0.244 -1.084 5.164 1 98.38 79 GLU A CA 1
ATOM 608 C C . GLU A 1 79 ? -1.279 -1.051 5.086 1 98.38 79 GLU A C 1
ATOM 610 O O . GLU A 1 79 ? -1.909 -0.095 5.547 1 98.38 79 GLU A O 1
ATOM 615 N N . LEU A 1 80 ? -1.793 -2.057 4.492 1 98.69 80 LEU A N 1
ATOM 616 C CA . LEU A 1 80 ? -3.236 -2.242 4.398 1 98.69 80 LEU A CA 1
ATOM 617 C C . LEU A 1 80 ? -3.605 -3.715 4.539 1 98.69 80 LEU A C 1
ATOM 619 O O . LEU A 1 80 ? -2.914 -4.586 4.008 1 98.69 80 LEU A O 1
ATOM 623 N N . GLU A 1 81 ? -4.66 -3.963 5.23 1 98.69 81 GLU A N 1
ATOM 624 C CA . GLU A 1 81 ? -5.395 -5.223 5.242 1 98.69 81 GLU A CA 1
ATOM 625 C C . GLU A 1 81 ? -6.746 -5.082 4.543 1 98.69 81 GLU A C 1
ATOM 627 O O . GLU A 1 81 ? -7.426 -4.066 4.699 1 98.69 81 GLU A O 1
ATOM 632 N N . TYR A 1 82 ? -7.09 -6.121 3.814 1 98.62 82 TYR A N 1
ATOM 633 C CA . TYR A 1 82 ? -8.305 -6.078 3.014 1 98.62 82 TYR A CA 1
ATOM 634 C C . TYR A 1 82 ? -9.305 -7.137 3.479 1 98.62 82 TYR A C 1
ATOM 636 O O . TYR A 1 82 ? -8.93 -8.297 3.682 1 98.62 82 TYR A O 1
ATOM 644 N N . TYR A 1 83 ? -10.57 -6.719 3.584 1 98 83 TYR A N 1
ATOM 645 C CA . TYR A 1 83 ? -11.586 -7.609 4.137 1 98 83 TYR A CA 1
ATOM 646 C C . TYR A 1 83 ? -12.695 -7.863 3.123 1 98 83 TYR A C 1
ATOM 648 O O . TYR A 1 83 ? -13.32 -8.93 3.129 1 98 83 TYR A O 1
ATOM 656 N N . ALA A 1 84 ? -13.047 -6.855 2.35 1 97.56 84 ALA A N 1
ATOM 657 C CA . ALA A 1 84 ? -14.047 -6.914 1.288 1 97.56 84 ALA A CA 1
ATOM 658 C C . ALA A 1 84 ? -13.688 -5.973 0.143 1 97.56 84 ALA A C 1
ATOM 660 O O . ALA A 1 84 ? -12.828 -5.094 0.298 1 97.56 84 ALA A O 1
ATOM 661 N N . SER A 1 85 ? -14.359 -6.184 -0.982 1 97.62 85 SER A N 1
ATOM 662 C CA . SER A 1 85 ? -14.008 -5.418 -2.17 1 97.62 85 SER A CA 1
ATOM 663 C C . SER A 1 85 ? -15.023 -4.32 -2.445 1 97.62 85 SER A C 1
ATOM 665 O O . SER A 1 85 ? -16.234 -4.52 -2.256 1 97.62 85 SER A O 1
ATOM 667 N N . ALA A 1 86 ? -14.508 -3.148 -2.838 1 98.44 86 ALA A N 1
ATOM 668 C CA . ALA A 1 86 ? -15.375 -2.117 -3.404 1 98.44 86 ALA A CA 1
ATOM 669 C C . ALA A 1 86 ? -15.57 -2.33 -4.902 1 98.44 86 ALA A C 1
ATOM 671 O O . ALA A 1 86 ? -14.742 -2.963 -5.562 1 98.44 86 ALA A O 1
ATOM 672 N N . ARG A 1 87 ? -16.672 -1.802 -5.453 1 98.06 87 ARG A N 1
ATOM 673 C CA . ARG A 1 87 ? -17.031 -1.929 -6.863 1 98.06 87 ARG A CA 1
ATOM 674 C C . ARG A 1 87 ? -17.344 -0.568 -7.473 1 98.06 87 ARG A C 1
ATOM 676 O O . ARG A 1 87 ? -17.516 0.417 -6.754 1 98.06 87 ARG A O 1
ATOM 683 N N . PHE A 1 88 ? -17.406 -0.637 -8.797 1 97.31 88 PHE A N 1
ATOM 684 C CA . PHE A 1 88 ? -17.766 0.563 -9.547 1 97.31 88 PHE A CA 1
ATOM 685 C C . PHE A 1 88 ? -19 1.229 -8.961 1 97.31 88 PHE A C 1
ATOM 687 O O . PHE A 1 88 ? -19.984 0.555 -8.641 1 97.31 88 PHE A O 1
ATOM 694 N N . GLU A 1 89 ? -18.859 2.559 -8.719 1 97.94 89 GLU A N 1
ATOM 695 C CA . GLU A 1 89 ? -19.938 3.447 -8.305 1 97.94 89 GLU A CA 1
ATOM 696 C C . GLU A 1 89 ? -20.25 3.295 -6.816 1 97.94 89 GLU A C 1
ATOM 698 O O . GLU A 1 89 ? -21.062 4.031 -6.266 1 97.94 89 GLU A O 1
ATOM 703 N N . ASP A 1 90 ? -19.609 2.361 -6.086 1 98.5 90 ASP A N 1
ATOM 704 C CA . ASP A 1 90 ? -19.719 2.363 -4.629 1 98.5 90 ASP A CA 1
ATOM 705 C C . ASP A 1 90 ? -19.297 3.713 -4.051 1 98.5 90 ASP A C 1
ATOM 707 O O . ASP A 1 90 ? -18.359 4.336 -4.535 1 98.5 90 ASP A O 1
ATOM 711 N N . VAL A 1 91 ? -19.969 4.125 -3.049 1 98.75 91 VAL A N 1
ATOM 712 C CA . VAL A 1 91 ? -19.547 5.277 -2.264 1 98.75 91 VAL A CA 1
ATOM 713 C C . VAL A 1 91 ? -18.812 4.809 -1.012 1 98.75 91 VAL A C 1
ATOM 715 O O . VAL A 1 91 ? -19.328 3.982 -0.254 1 98.75 91 VAL A O 1
ATOM 718 N N . LEU A 1 92 ? -17.594 5.324 -0.797 1 98.88 92 LEU A N 1
ATOM 719 C CA . LEU A 1 92 ? -16.719 4.906 0.291 1 98.88 92 LEU A CA 1
ATOM 720 C C . LEU A 1 92 ? -16.578 6.012 1.33 1 98.88 92 LEU A C 1
ATOM 722 O O . LEU A 1 92 ? -16.453 7.188 0.979 1 98.88 92 LEU A O 1
ATOM 726 N N . GLU A 1 93 ? -16.672 5.613 2.553 1 98.81 93 GLU A N 1
ATOM 727 C CA . GLU A 1 93 ? -16.359 6.488 3.676 1 98.81 93 GLU A CA 1
ATOM 728 C C . GLU A 1 93 ? -14.945 6.227 4.195 1 98.81 93 GLU A C 1
ATOM 730 O O . GLU A 1 93 ? -14.609 5.094 4.551 1 98.81 93 GLU A O 1
ATOM 735 N N . ASN A 1 94 ? -14.148 7.25 4.23 1 98.81 94 ASN A N 1
ATOM 736 C CA . ASN A 1 94 ? -12.773 7.164 4.711 1 98.81 94 ASN A CA 1
ATOM 737 C C . ASN A 1 94 ? -12.633 7.758 6.109 1 98.81 94 ASN A C 1
ATOM 739 O O . ASN A 1 94 ? -12.938 8.93 6.324 1 98.81 94 ASN A O 1
ATOM 743 N N . GLU A 1 95 ? -12.164 6.883 7.02 1 98 95 GLU A N 1
ATOM 744 C CA . GLU A 1 95 ? -11.977 7.277 8.406 1 98 95 GLU A CA 1
ATOM 745 C C . GLU A 1 95 ? -10.492 7.332 8.773 1 98 95 GLU A C 1
ATOM 747 O O . GLU A 1 95 ? -9.719 6.465 8.359 1 98 95 GLU A O 1
ATOM 752 N N . VAL A 1 96 ? -10.141 8.398 9.547 1 97.44 96 VAL A N 1
ATOM 753 C CA . VAL A 1 96 ? -8.734 8.578 9.898 1 97.44 96 VAL A CA 1
ATOM 754 C C . VAL A 1 96 ? -8.609 8.914 11.383 1 97.44 96 VAL A C 1
ATOM 756 O O . VAL A 1 96 ? -9.469 9.594 11.945 1 97.44 96 VAL A O 1
ATOM 759 N N . ARG A 1 97 ? -7.609 8.406 11.977 1 96 97 ARG A N 1
ATOM 760 C CA . ARG A 1 97 ? -7.094 8.875 13.25 1 96 97 ARG A CA 1
ATOM 761 C C . ARG A 1 97 ? -5.57 8.883 13.258 1 96 97 ARG A C 1
ATOM 763 O O . ARG A 1 97 ? -4.938 8.195 12.461 1 96 97 ARG A O 1
ATOM 770 N N . VAL A 1 98 ? -5.031 9.695 14.156 1 95.69 98 VAL A N 1
ATOM 771 C CA . VAL A 1 98 ? -3.598 9.625 14.422 1 95.69 98 VAL A CA 1
ATOM 772 C C . VAL A 1 98 ? -3.34 8.68 15.602 1 95.69 98 VAL A C 1
ATOM 774 O O . VAL A 1 98 ? -3.895 8.867 16.688 1 95.69 98 VAL A O 1
ATOM 777 N N . SER A 1 99 ? -2.488 7.719 15.344 1 95 99 SER A N 1
ATOM 778 C CA . SER A 1 99 ? -2.254 6.73 16.391 1 95 99 SER A CA 1
ATOM 779 C C . SER A 1 99 ? -0.932 6.98 17.109 1 95 99 SER A C 1
ATOM 781 O O . SER A 1 99 ? -0.729 6.516 18.234 1 95 99 SER A O 1
ATOM 783 N N . ARG A 1 100 ? -0.051 7.711 16.422 1 94.25 100 ARG A N 1
ATOM 784 C CA . ARG A 1 100 ? 1.253 7.969 17.016 1 94.25 100 ARG A CA 1
ATOM 785 C C . ARG A 1 100 ? 1.842 9.281 16.516 1 94.25 100 ARG A C 1
ATOM 787 O O . ARG A 1 100 ? 1.737 9.594 15.328 1 94.25 100 ARG A O 1
ATOM 794 N N . ILE A 1 101 ? 2.4 10.062 17.438 1 94.06 101 ILE A N 1
ATOM 795 C CA . ILE A 1 101 ? 3.232 11.219 17.109 1 94.06 101 ILE A CA 1
ATOM 796 C C . ILE A 1 101 ? 4.617 11.047 17.719 1 94.06 101 ILE A C 1
ATOM 798 O O . ILE A 1 101 ? 4.762 11.039 18.938 1 94.06 101 ILE A O 1
ATOM 802 N N . GLY A 1 102 ? 5.574 10.844 16.828 1 93.88 102 GLY A N 1
ATOM 803 C CA . GLY A 1 102 ? 6.957 10.828 17.281 1 93.88 102 GLY A CA 1
ATOM 804 C C . GLY A 1 102 ? 7.602 12.203 17.281 1 93.88 102 GLY A C 1
ATOM 805 O O . GLY A 1 102 ? 6.906 13.219 17.25 1 93.88 102 GLY A O 1
ATOM 806 N N . ARG A 1 103 ? 8.992 12.203 17.344 1 94.19 103 ARG A N 1
ATOM 807 C CA . ARG A 1 103 ? 9.711 13.469 17.281 1 94.19 103 ARG A CA 1
ATOM 808 C C . ARG A 1 103 ? 9.602 14.102 15.898 1 94.19 103 ARG A C 1
ATOM 810 O O . ARG A 1 103 ? 9.32 15.289 15.773 1 94.19 103 ARG A O 1
ATOM 817 N N . THR A 1 104 ? 9.734 13.195 14.867 1 94.81 104 THR A N 1
ATOM 818 C CA . THR A 1 104 ? 9.781 13.734 13.508 1 94.81 104 THR A CA 1
ATOM 819 C C . THR A 1 104 ? 8.711 13.094 12.633 1 94.81 104 THR A C 1
ATOM 821 O O . THR A 1 104 ? 8.609 13.398 11.445 1 94.81 104 THR A O 1
ATOM 824 N N . SER A 1 105 ? 7.895 12.172 13.25 1 96.06 105 SER A N 1
ATOM 825 C CA . SER A 1 105 ? 6.992 11.406 12.398 1 96.06 105 SER A CA 1
ATOM 826 C C . SER A 1 105 ? 5.586 11.352 12.984 1 96.06 105 SER A C 1
ATOM 828 O O . SER A 1 105 ? 5.41 11.5 14.195 1 96.06 105 SER A O 1
ATOM 830 N N . VAL A 1 106 ? 4.625 11.188 12.102 1 95 106 VAL A N 1
ATOM 831 C CA . VAL A 1 106 ? 3.225 10.977 12.461 1 95 106 VAL A CA 1
ATOM 832 C C . VAL A 1 106 ? 2.699 9.719 11.773 1 95 106 VAL A C 1
ATOM 834 O O . VAL A 1 106 ? 2.947 9.492 10.586 1 95 106 VAL A O 1
ATOM 837 N N . THR A 1 107 ? 2 8.844 12.508 1 97.44 107 THR A N 1
ATOM 838 C CA . THR A 1 107 ? 1.343 7.66 11.961 1 97.44 107 THR A CA 1
ATOM 839 C C . THR A 1 107 ? -0.173 7.84 11.945 1 97.44 107 THR A C 1
ATOM 841 O O . THR A 1 107 ? -0.782 8.109 12.984 1 97.44 107 THR A O 1
ATOM 844 N N . TYR A 1 108 ? -0.702 7.68 10.812 1 97.19 108 TYR A N 1
ATOM 845 C CA . TYR A 1 108 ? -2.145 7.742 10.602 1 97.19 108 TYR A CA 1
ATOM 846 C C . TYR A 1 108 ? -2.734 6.348 10.43 1 97.19 108 TYR A C 1
ATOM 848 O O . TYR A 1 108 ? -2.195 5.527 9.688 1 97.19 108 TYR A O 1
ATOM 856 N N . ASP A 1 109 ? -3.818 6.105 11.172 1 97.75 109 ASP A N 1
ATOM 857 C CA . ASP A 1 109 ? -4.664 4.945 10.898 1 97.75 109 ASP A CA 1
ATOM 858 C C . ASP A 1 109 ? -5.797 5.301 9.938 1 97.75 109 ASP A C 1
ATOM 860 O O . ASP A 1 109 ? -6.398 6.371 10.047 1 97.75 109 ASP A O 1
ATOM 864 N N . HIS A 1 110 ? -6.07 4.387 9.023 1 98.12 110 HIS A N 1
ATOM 865 C CA . HIS A 1 110 ? -7.09 4.586 8 1 98.12 110 HIS A CA 1
ATOM 866 C C . HIS A 1 110 ? -8.023 3.385 7.906 1 98.12 110 HIS A C 1
ATOM 868 O O . HIS A 1 110 ? -7.566 2.238 7.914 1 98.12 110 HIS A O 1
ATOM 874 N N . ARG A 1 111 ? -9.305 3.707 7.867 1 98.12 111 ARG A N 1
ATOM 875 C CA . ARG A 1 111 ? -10.352 2.725 7.613 1 98.12 111 ARG A CA 1
ATOM 876 C C . ARG A 1 111 ? -11.234 3.156 6.449 1 98.12 111 ARG A C 1
ATOM 878 O O . ARG A 1 111 ? -11.57 4.336 6.316 1 98.12 111 ARG A O 1
ATOM 885 N N . ILE A 1 112 ? -11.617 2.156 5.66 1 98.75 112 ILE A N 1
ATOM 886 C CA . ILE A 1 112 ? -12.508 2.406 4.535 1 98.75 112 ILE A CA 1
ATOM 887 C C . ILE A 1 112 ? -13.766 1.548 4.668 1 98.75 112 ILE A C 1
ATOM 889 O O . ILE A 1 112 ? -13.68 0.323 4.773 1 98.75 112 ILE A O 1
ATOM 893 N N . ARG A 1 113 ? -14.875 2.199 4.645 1 98.75 113 ARG A N 1
ATOM 894 C CA . ARG A 1 113 ? -16.156 1.512 4.715 1 98.75 113 ARG A CA 1
ATOM 895 C C . ARG A 1 113 ? -17.016 1.826 3.492 1 98.75 113 ARG A C 1
ATOM 897 O O . ARG A 1 113 ? -16.938 2.928 2.941 1 98.75 113 ARG A O 1
ATOM 904 N N . ARG A 1 114 ? -17.797 0.84 3.098 1 98.75 114 ARG A N 1
ATOM 905 C CA . ARG A 1 114 ? -18.812 1.084 2.08 1 98.75 114 ARG A CA 1
ATOM 906 C C . ARG A 1 114 ? -20.031 1.774 2.678 1 98.75 114 ARG A C 1
ATOM 908 O O . ARG A 1 114 ? -20.641 1.258 3.611 1 98.75 114 ARG A O 1
ATOM 915 N N . LYS A 1 115 ? -20.391 2.834 2.176 1 98.31 115 LYS A N 1
ATOM 916 C CA . LYS A 1 115 ? -21.438 3.67 2.75 1 98.31 115 LYS A CA 1
ATOM 917 C C . LYS A 1 115 ? -22.781 2.941 2.756 1 98.31 115 LYS A C 1
ATOM 919 O O . LYS A 1 115 ? -23.547 3.047 3.717 1 98.31 115 LYS A O 1
ATOM 924 N N . ALA A 1 116 ? -23.078 2.184 1.756 1 98.12 116 ALA A N 1
ATOM 925 C CA . ALA A 1 116 ? -24.391 1.582 1.54 1 98.12 116 ALA A CA 1
ATOM 926 C C . ALA A 1 116 ? -24.734 0.597 2.654 1 98.12 116 ALA A C 1
ATOM 928 O O . ALA A 1 116 ? -25.891 0.468 3.043 1 98.12 116 ALA A O 1
ATOM 929 N N . ASP A 1 117 ? -23.75 -0.103 3.236 1 98.12 117 ASP A N 1
ATOM 930 C CA . ASP A 1 117 ? -24.062 -1.157 4.195 1 98.12 117 ASP A CA 1
ATOM 931 C C . ASP A 1 117 ? -23.156 -1.069 5.422 1 98.12 117 ASP A C 1
ATOM 933 O O . ASP A 1 117 ? -23.266 -1.885 6.34 1 98.12 117 ASP A O 1
ATOM 937 N N . GLY A 1 118 ? -22.25 -0.131 5.422 1 97.88 118 GLY A N 1
ATOM 938 C CA . GLY A 1 118 ? -21.375 0.063 6.559 1 97.88 118 GLY A CA 1
ATOM 939 C C . GLY A 1 118 ? -20.266 -0.973 6.641 1 97.88 118 GLY A C 1
ATOM 940 O O . GLY A 1 118 ? -19.5 -1.01 7.613 1 97.88 118 GLY A O 1
ATOM 941 N N . GLU A 1 119 ? -20.062 -1.77 5.621 1 98.19 119 GLU A N 1
ATOM 942 C CA . GLU A 1 119 ? -19.094 -2.855 5.633 1 98.19 119 GLU A CA 1
ATOM 943 C C . GLU A 1 119 ? -17.656 -2.314 5.629 1 98.19 119 GLU A C 1
ATOM 945 O O . GLU A 1 119 ? -17.344 -1.418 4.848 1 98.19 119 GLU A O 1
ATOM 950 N N . LEU A 1 120 ? -16.828 -2.832 6.586 1 98.62 120 LEU A N 1
ATOM 951 C CA . LEU A 1 120 ? -15.398 -2.523 6.57 1 98.62 120 LEU A CA 1
ATOM 952 C C . LEU A 1 120 ? -14.703 -3.221 5.406 1 98.62 120 LEU A C 1
ATOM 954 O O . LEU A 1 120 ? -14.727 -4.449 5.312 1 98.62 120 LEU A O 1
ATOM 958 N N . LEU A 1 121 ? -14.102 -2.416 4.543 1 98.75 121 LEU A N 1
ATOM 959 C CA . LEU A 1 121 ? -13.477 -2.967 3.344 1 98.75 121 LEU A CA 1
ATOM 960 C C . LEU A 1 121 ? -11.977 -3.154 3.549 1 98.75 121 LEU A C 1
ATOM 962 O O . LEU A 1 121 ? -11.406 -4.156 3.113 1 98.75 121 LEU A O 1
ATOM 966 N N . ALA A 1 122 ? -11.328 -2.25 4.152 1 98.81 122 ALA A N 1
ATOM 967 C CA . ALA A 1 122 ? -9.883 -2.273 4.379 1 98.81 122 ALA A CA 1
ATOM 968 C C . ALA A 1 122 ? -9.5 -1.37 5.543 1 98.81 122 ALA A C 1
ATOM 970 O O . ALA A 1 122 ? -10.242 -0.448 5.895 1 98.81 122 ALA A O 1
ATOM 971 N N . GLU A 1 123 ? -8.367 -1.612 6.148 1 98.44 123 GLU A N 1
ATOM 972 C CA . GLU A 1 123 ? -7.777 -0.75 7.168 1 98.44 123 GLU A CA 1
ATOM 973 C C . GLU A 1 123 ? -6.254 -0.848 7.164 1 98.44 123 GLU A C 1
ATOM 975 O O . GLU A 1 123 ? -5.691 -1.82 6.656 1 98.44 123 GLU A O 1
ATOM 980 N N . GLY A 1 124 ? -5.621 0.14 7.648 1 97.88 124 GLY A N 1
ATOM 981 C CA . GLY A 1 124 ? -4.168 0.132 7.703 1 97.88 124 GLY A CA 1
ATOM 982 C C . GLY A 1 124 ? -3.58 1.436 8.211 1 97.88 124 GLY A C 1
ATOM 983 O O . GLY A 1 124 ? -4.281 2.236 8.836 1 97.88 124 GLY A O 1
ATOM 984 N N . THR A 1 125 ? -2.234 1.538 7.996 1 98.25 125 THR A N 1
ATOM 985 C CA . THR A 1 125 ? -1.523 2.693 8.531 1 98.25 125 THR A CA 1
ATOM 986 C C . THR A 1 125 ? -0.597 3.295 7.48 1 98.25 125 THR A C 1
ATOM 988 O O . THR A 1 125 ? -0.2 2.613 6.531 1 98.25 125 THR A O 1
ATOM 991 N N . VAL A 1 126 ? -0.35 4.512 7.648 1 98.44 126 VAL A N 1
ATOM 992 C CA . VAL A 1 126 ? 0.703 5.203 6.906 1 98.44 126 VAL A CA 1
ATOM 993 C C . VAL A 1 126 ? 1.49 6.109 7.852 1 98.44 126 VAL A C 1
ATOM 995 O O . VAL A 1 126 ? 0.905 6.801 8.688 1 98.44 126 VAL A O 1
ATOM 998 N N . THR A 1 127 ? 2.791 6.066 7.703 1 98.19 127 THR A N 1
ATOM 999 C CA . THR A 1 127 ? 3.678 6.895 8.516 1 98.19 127 THR A CA 1
ATOM 1000 C C . THR A 1 127 ? 4.387 7.934 7.648 1 98.19 127 THR A C 1
ATOM 1002 O O . THR A 1 127 ? 4.98 7.594 6.621 1 98.19 127 THR A O 1
ATOM 1005 N N . GLN A 1 128 ? 4.301 9.156 8.062 1 96.5 128 GLN A N 1
ATOM 1006 C CA . GLN A 1 128 ? 4.957 10.273 7.387 1 96.5 128 GLN A CA 1
ATOM 1007 C C . GLN A 1 128 ? 6.02 10.906 8.281 1 96.5 128 GLN A C 1
ATOM 1009 O O . GLN A 1 128 ? 5.785 11.117 9.469 1 96.5 128 GLN A O 1
ATOM 1014 N N . VAL A 1 129 ? 7.137 11.227 7.691 1 95.75 129 VAL A N 1
ATOM 1015 C CA . VAL A 1 129 ? 8.203 11.961 8.367 1 95.75 129 VAL A CA 1
ATOM 1016 C C . VAL A 1 129 ? 8.203 13.414 7.902 1 95.75 129 VAL A C 1
ATOM 1018 O O . VAL A 1 129 ? 8.094 13.688 6.707 1 95.75 129 VAL A O 1
ATOM 1021 N N . VAL A 1 130 ? 8.305 14.312 8.82 1 93.06 130 VAL A N 1
ATOM 1022 C CA . VAL A 1 130 ? 8.43 15.734 8.516 1 93.06 130 VAL A CA 1
ATOM 1023 C C . VAL A 1 130 ? 9.852 16.047 8.055 1 93.06 130 VAL A C 1
ATOM 1025 O O . VAL A 1 130 ? 10.82 15.617 8.688 1 93.06 130 VAL A O 1
ATOM 1028 N N . VAL A 1 131 ? 9.922 16.766 6.969 1 92.56 131 VAL A N 1
ATOM 1029 C CA . VAL A 1 131 ? 11.219 17.047 6.355 1 92.56 131 VAL A CA 1
ATOM 1030 C C . VAL A 1 131 ? 11.336 18.531 6.039 1 92.56 131 VAL A C 1
ATOM 1032 O O . VAL A 1 131 ? 10.375 19.156 5.57 1 92.56 131 VAL A O 1
ATOM 1035 N N . ASP A 1 132 ? 12.531 19.047 6.312 1 89.81 132 ASP A N 1
ATOM 1036 C CA . ASP A 1 132 ? 12.859 20.391 5.855 1 89.81 132 ASP A CA 1
ATOM 1037 C C . ASP A 1 132 ? 13.047 20.422 4.34 1 89.81 132 ASP A C 1
ATOM 1039 O O . ASP A 1 132 ? 13.875 19.688 3.795 1 89.81 132 ASP A O 1
ATOM 1043 N N . THR A 1 133 ? 12.32 21.297 3.678 1 87 133 THR A N 1
ATOM 1044 C CA . THR A 1 133 ? 12.32 21.312 2.219 1 87 133 THR A CA 1
ATOM 1045 C C . THR A 1 133 ? 13.664 21.781 1.678 1 87 133 THR A C 1
ATOM 1047 O O . THR A 1 133 ? 14.109 21.328 0.62 1 87 133 THR A O 1
ATOM 1050 N N . GLU A 1 134 ? 14.344 22.625 2.402 1 86.62 134 GLU A N 1
ATOM 1051 C CA . GLU A 1 134 ? 15.625 23.172 1.959 1 86.62 134 GLU A CA 1
ATOM 1052 C C . GLU A 1 134 ? 16.766 22.188 2.188 1 86.62 134 GLU A C 1
ATOM 1054 O O . GLU A 1 134 ? 17.562 21.938 1.288 1 86.62 134 GLU A O 1
ATOM 1059 N N . THR A 1 135 ? 16.812 21.562 3.328 1 90.19 135 THR A N 1
ATOM 1060 C CA . THR A 1 135 ? 17.938 20.703 3.68 1 90.19 135 THR A CA 1
ATOM 1061 C C . THR A 1 135 ? 17.625 19.234 3.379 1 90.19 135 THR A C 1
ATOM 1063 O O . THR A 1 135 ? 18.516 18.391 3.357 1 90.19 135 THR A O 1
ATOM 1066 N N . ALA A 1 136 ? 16.391 18.906 3.283 1 87.56 136 ALA A N 1
ATOM 1067 C CA . ALA A 1 136 ? 15.906 17.547 3.043 1 87.56 136 ALA A CA 1
ATOM 1068 C C . ALA A 1 136 ? 16.156 16.656 4.258 1 87.56 136 ALA A C 1
ATOM 1070 O O . ALA A 1 136 ? 16.141 15.43 4.148 1 87.56 136 ALA A O 1
ATOM 1071 N N . GLU A 1 137 ? 16.359 17.359 5.363 1 92.75 137 GLU A N 1
ATOM 1072 C CA . GLU A 1 137 ? 16.562 16.625 6.609 1 92.75 137 GLU A CA 1
ATOM 1073 C C . GLU A 1 137 ? 15.281 16.547 7.426 1 92.75 137 GLU A C 1
ATOM 1075 O O . GLU A 1 137 ? 14.406 17.406 7.312 1 92.75 137 GLU A O 1
ATOM 1080 N N . SER A 1 138 ? 15.25 15.477 8.203 1 94.12 138 SER A N 1
ATOM 1081 C CA . SER A 1 138 ? 14.102 15.344 9.094 1 94.12 138 SER A CA 1
ATOM 1082 C C . SER A 1 138 ? 14 16.531 10.055 1 94.12 138 SER A C 1
ATOM 1084 O O . SER A 1 138 ? 15.023 17.047 10.516 1 94.12 138 SER A O 1
ATOM 1086 N N . ALA A 1 139 ? 12.844 16.938 10.289 1 93.69 139 ALA A N 1
ATOM 1087 C CA . ALA A 1 139 ? 12.531 18.031 11.203 1 93.69 139 ALA A CA 1
ATOM 1088 C C . ALA A 1 139 ? 11.484 17.609 12.234 1 93.69 139 ALA A C 1
ATOM 1090 O O . ALA A 1 139 ? 10.719 16.688 12 1 93.69 139 ALA A O 1
ATOM 1091 N N . PRO A 1 140 ? 11.508 18.297 13.344 1 93.62 140 PRO A N 1
ATOM 1092 C CA . PRO A 1 140 ? 10.492 17.969 14.336 1 93.62 140 PRO A CA 1
ATOM 1093 C C . PRO A 1 140 ? 9.07 18.25 13.852 1 93.62 140 PRO A C 1
ATOM 1095 O O . PRO A 1 140 ? 8.859 19.203 13.094 1 93.62 140 PRO A O 1
ATOM 1098 N N . VAL A 1 141 ? 8.133 17.359 14.336 1 92.44 141 VAL A N 1
ATOM 1099 C CA . VAL A 1 141 ? 6.727 17.672 14.109 1 92.44 141 VAL A CA 1
ATOM 1100 C C . VAL A 1 141 ? 6.398 19.031 14.734 1 92.44 141 VAL A C 1
ATOM 1102 O O . VAL A 1 141 ? 6.648 19.25 15.922 1 92.44 141 VAL A O 1
ATOM 1105 N N . PRO A 1 142 ? 5.805 19.938 13.938 1 89.94 142 PRO A N 1
ATOM 1106 C CA . PRO A 1 142 ? 5.484 21.25 14.5 1 89.94 142 PRO A CA 1
ATOM 1107 C C . PRO A 1 142 ? 4.57 21.172 15.719 1 89.94 142 PRO A C 1
ATOM 1109 O O . PRO A 1 142 ? 3.613 20.391 15.727 1 89.94 142 PRO A O 1
ATOM 1112 N N . ALA A 1 143 ? 4.848 22.047 16.703 1 90 143 ALA A N 1
ATOM 1113 C CA . ALA A 1 143 ? 4.086 22.031 17.953 1 90 143 ALA A CA 1
ATOM 1114 C C . ALA A 1 143 ? 2.609 22.312 17.703 1 90 143 ALA A C 1
ATOM 1116 O O . ALA A 1 143 ? 1.739 21.703 18.328 1 90 143 ALA A O 1
ATOM 1117 N N . GLU A 1 144 ? 2.367 23.219 16.797 1 88.81 144 GLU A N 1
ATOM 1118 C CA . GLU A 1 144 ? 0.984 23.578 16.516 1 88.81 144 GLU A CA 1
ATOM 1119 C C . GLU A 1 144 ? 0.227 22.391 15.891 1 88.81 144 GLU A C 1
ATOM 1121 O O . GLU A 1 144 ? -0.953 22.188 16.188 1 88.81 144 GLU A O 1
ATOM 1126 N N . MET A 1 145 ? 0.875 21.656 15.07 1 89.12 145 MET A N 1
ATOM 1127 C CA . MET A 1 145 ? 0.247 20.484 14.469 1 89.12 145 MET A CA 1
ATOM 1128 C C . MET A 1 145 ? -0.018 19.406 15.523 1 89.12 145 MET A C 1
ATOM 1130 O O . MET A 1 145 ? -1.102 18.828 15.562 1 89.12 145 MET A O 1
ATOM 1134 N N . ARG A 1 146 ? 0.938 19.141 16.297 1 91.12 146 ARG A N 1
ATOM 1135 C CA . ARG A 1 146 ? 0.778 18.188 17.391 1 91.12 146 ARG A CA 1
ATOM 1136 C C . ARG A 1 146 ? -0.426 18.547 18.25 1 91.12 146 ARG A C 1
ATOM 1138 O O . ARG A 1 146 ? -1.274 17.703 18.531 1 91.12 146 ARG A O 1
ATOM 1145 N N . GLN A 1 147 ? -0.461 19.766 18.672 1 90.5 147 GLN A N 1
ATOM 1146 C CA . GLN A 1 147 ? -1.539 20.203 19.562 1 90.5 147 GLN A CA 1
ATOM 1147 C C . GLN A 1 147 ? -2.895 20.094 18.859 1 90.5 147 GLN A C 1
ATOM 1149 O O . GLN A 1 147 ? -3.889 19.719 19.484 1 90.5 147 GLN A O 1
ATOM 1154 N N . ALA A 1 148 ? -2.883 20.5 17.578 1 90.81 148 ALA A N 1
ATOM 1155 C CA . ALA A 1 148 ? -4.129 20.422 16.812 1 90.81 148 ALA A CA 1
ATOM 1156 C C . ALA A 1 148 ? -4.656 18.984 16.781 1 90.81 148 ALA A C 1
ATOM 1158 O O . ALA A 1 148 ? -5.859 18.75 16.906 1 90.81 148 ALA A O 1
ATOM 1159 N N . ILE A 1 149 ? -3.805 18.031 16.594 1 92.12 149 ILE A N 1
ATOM 1160 C CA . ILE A 1 149 ? -4.172 16.609 16.547 1 92.12 149 ILE A CA 1
ATOM 1161 C C . ILE A 1 149 ? -4.703 16.172 17.906 1 92.12 149 ILE A C 1
ATOM 1163 O O . ILE A 1 149 ? -5.742 15.508 17.984 1 92.12 149 ILE A O 1
ATOM 1167 N N . VAL A 1 150 ? -4.016 16.531 18.922 1 90.56 150 VAL A N 1
ATOM 1168 C CA . VAL A 1 150 ? -4.395 16.141 20.266 1 90.56 150 VAL A CA 1
ATOM 1169 C C . VAL A 1 150 ? -5.762 16.734 20.609 1 90.56 150 VAL A C 1
ATOM 1171 O O . VAL A 1 150 ? -6.621 16.031 21.156 1 90.56 150 VAL A O 1
ATOM 1174 N N . ASP A 1 151 ? -5.922 17.984 20.344 1 89.88 151 ASP A N 1
ATOM 1175 C CA . ASP A 1 151 ? -7.195 18.641 20.625 1 89.88 151 ASP A CA 1
ATOM 1176 C C . ASP A 1 151 ? -8.344 17.953 19.891 1 89.88 151 ASP A C 1
ATOM 1178 O O . ASP A 1 151 ? -9.43 17.766 20.453 1 89.88 151 ASP A O 1
ATOM 1182 N N . ARG A 1 152 ? -8.117 17.625 18.656 1 89.38 152 ARG A N 1
ATOM 1183 C CA . ARG A 1 152 ? -9.156 17 17.844 1 89.38 152 ARG A CA 1
ATOM 1184 C C . ARG A 1 152 ? -9.531 15.625 18.391 1 89.38 152 ARG A C 1
ATOM 1186 O O . ARG A 1 152 ? -10.703 15.242 18.359 1 89.38 152 ARG A O 1
ATOM 1193 N N . GLN A 1 153 ? -8.602 14.852 18.891 1 89.06 153 GLN A N 1
ATOM 1194 C CA . GLN A 1 153 ? -8.859 13.453 19.234 1 89.06 153 GLN A CA 1
ATOM 1195 C C . GLN A 1 153 ? -9.172 13.32 20.719 1 89.06 153 GLN A C 1
ATOM 1197 O O . GLN A 1 153 ? -9.5 12.227 21.203 1 89.06 153 GLN A O 1
ATOM 1202 N N . SER A 1 154 ? -8.922 14.312 21.453 1 81 154 SER A N 1
ATOM 1203 C CA . SER A 1 154 ? -9.336 14.328 22.844 1 81 154 SER A CA 1
ATOM 1204 C C . SER A 1 154 ? -10.781 14.789 22.984 1 81 154 SER A C 1
ATOM 1206 O O . SER A 1 154 ? -11.383 14.648 24.062 1 81 154 SER A O 1
ATOM 1208 N N . SER A 1 155 ? -11.352 15.336 21.938 1 65.12 155 SER A N 1
ATOM 1209 C CA . SER A 1 155 ? -12.719 15.828 22.047 1 65.12 155 SER A CA 1
ATOM 1210 C C . SER A 1 155 ? -13.734 14.711 21.828 1 65.12 155 SER A C 1
ATOM 1212 O O . SER A 1 155 ? -13.445 13.727 21.141 1 65.12 155 SER A O 1
ATOM 1214 N N . MET B 1 1 ? -2.455 -53.281 -0.643 1 31.41 1 MET B N 1
ATOM 1215 C CA . MET B 1 1 ? -3.291 -52.156 -0.314 1 31.41 1 MET B CA 1
ATOM 1216 C C . MET B 1 1 ? -2.445 -50.875 -0.146 1 31.41 1 MET B C 1
ATOM 1218 O O . MET B 1 1 ? -1.646 -50.781 0.788 1 31.41 1 MET B O 1
ATOM 1222 N N . SER B 1 2 ? -1.846 -50.188 -1.158 1 32.78 2 SER B N 1
ATOM 1223 C CA . SER B 1 2 ? -0.739 -49.25 -1.322 1 32.78 2 SER B CA 1
ATOM 1224 C C . SER B 1 2 ? -1.028 -47.906 -0.625 1 32.78 2 SER B C 1
ATOM 1226 O O . SER B 1 2 ? -2.07 -47.312 -0.861 1 32.78 2 SER B O 1
ATOM 1228 N N . ASP B 1 3 ? -0.563 -47.656 0.667 1 33.16 3 ASP B N 1
ATOM 1229 C CA . ASP B 1 3 ? -0.637 -46.531 1.601 1 33.16 3 ASP B CA 1
ATOM 1230 C C . ASP B 1 3 ? -0.231 -45.219 0.924 1 33.16 3 ASP B C 1
ATOM 1232 O O . ASP B 1 3 ? 0.919 -45.062 0.511 1 33.16 3 ASP B O 1
ATOM 1236 N N . SER B 1 4 ? -0.996 -44.594 0.03 1 36.25 4 SER B N 1
ATOM 1237 C CA . SER B 1 4 ? -0.837 -43.344 -0.712 1 36.25 4 SER B CA 1
ATOM 1238 C C . SER B 1 4 ? -0.364 -42.219 0.197 1 36.25 4 SER B C 1
ATOM 1240 O O . SER B 1 4 ? -1.084 -41.812 1.108 1 36.25 4 SER B O 1
ATOM 1242 N N . SER B 1 5 ? 0.93 -42.062 0.618 1 34.53 5 SER B N 1
ATOM 1243 C CA . 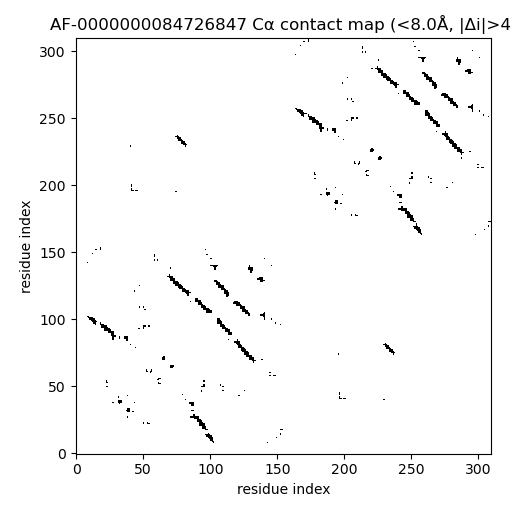SER B 1 5 ? 1.669 -41.094 1.417 1 34.53 5 SER B CA 1
ATOM 1244 C C . SER B 1 5 ? 1.188 -39.688 1.14 1 34.53 5 SER B C 1
ATOM 1246 O O . SER B 1 5 ? 1.343 -39.156 0.027 1 34.53 5 SER B O 1
ATOM 1248 N N . GLU B 1 6 ? -0.003 -39.188 1.578 1 36.41 6 GLU B N 1
ATOM 1249 C CA . GLU B 1 6 ? -0.624 -37.875 1.701 1 36.41 6 GLU B CA 1
ATOM 1250 C C . GLU B 1 6 ? 0.41 -36.812 2.047 1 36.41 6 GLU B C 1
ATOM 1252 O O . GLU B 1 6 ? 0.885 -36.719 3.182 1 36.41 6 GLU B O 1
ATOM 1257 N N . THR B 1 7 ? 1.546 -36.562 1.357 1 37.91 7 THR B N 1
ATOM 1258 C CA . THR B 1 7 ? 2.646 -35.625 1.491 1 37.91 7 THR B CA 1
ATOM 1259 C C . THR B 1 7 ? 2.152 -34.281 2.076 1 37.91 7 THR B C 1
ATOM 1261 O O . THR B 1 7 ? 1.081 -33.812 1.709 1 37.91 7 THR B O 1
ATOM 1264 N N . SER B 1 8 ? 2.713 -33.719 3.211 1 40.12 8 SER B N 1
ATOM 1265 C CA . SER B 1 8 ? 2.543 -32.719 4.25 1 40.12 8 SER B CA 1
ATOM 1266 C C . SER B 1 8 ? 2.262 -31.344 3.646 1 40.12 8 SER B C 1
ATOM 1268 O O . SER B 1 8 ? 3.168 -30.703 3.117 1 40.12 8 SER B O 1
ATOM 1270 N N . VAL B 1 9 ? 1.343 -31.094 2.848 1 44.44 9 VAL B N 1
ATOM 1271 C CA . VAL B 1 9 ? 0.718 -29.891 2.301 1 44.44 9 VAL B CA 1
ATOM 1272 C C . VAL B 1 9 ? 0.833 -28.75 3.303 1 44.44 9 VAL B C 1
ATOM 1274 O O . VAL B 1 9 ? 0.657 -27.578 2.945 1 44.44 9 VAL B O 1
ATOM 1277 N N . ASP B 1 10 ? 0.813 -28.953 4.637 1 47.69 10 ASP B N 1
ATOM 1278 C CA . ASP B 1 10 ? 0.639 -27.938 5.66 1 47.69 10 ASP B CA 1
ATOM 1279 C C . ASP B 1 10 ? 1.979 -27.312 6.051 1 47.69 10 ASP B C 1
ATOM 1281 O O . ASP B 1 10 ? 2.121 -26.766 7.148 1 47.69 10 ASP B O 1
ATOM 1285 N N . ILE B 1 11 ? 3.107 -27.609 5.41 1 48.41 11 ILE B N 1
ATOM 1286 C CA . ILE B 1 11 ? 4.336 -27.094 6.004 1 48.41 11 ILE B CA 1
ATOM 1287 C C . ILE B 1 11 ? 4.52 -25.641 5.617 1 48.41 11 ILE B C 1
ATOM 1289 O O . ILE B 1 11 ? 4.621 -25.312 4.434 1 48.41 11 ILE B O 1
ATOM 1293 N N . PRO B 1 12 ? 4.383 -24.828 6.594 1 56.47 12 PRO B N 1
ATOM 1294 C CA . PRO B 1 12 ? 4.797 -23.438 6.336 1 56.47 12 PRO B CA 1
ATOM 1295 C C . PRO B 1 12 ? 6.191 -23.344 5.719 1 56.47 12 PRO B C 1
ATOM 1297 O O . PRO B 1 12 ? 7.07 -24.156 6.043 1 56.47 12 PRO B O 1
ATOM 1300 N N . TYR B 1 13 ? 6.242 -23.047 4.496 1 68.12 13 TYR B N 1
ATOM 1301 C CA . TYR B 1 13 ? 7.512 -22.703 3.861 1 68.12 13 TYR B CA 1
ATOM 1302 C C . TYR B 1 13 ? 7.988 -21.328 4.289 1 68.12 13 TYR B C 1
ATOM 1304 O O . TYR B 1 13 ? 7.238 -20.344 4.207 1 68.12 13 TYR B O 1
ATOM 1312 N N . ASP B 1 14 ? 9.078 -21.281 5.051 1 63.09 14 ASP B N 1
ATOM 1313 C CA . ASP B 1 14 ? 9.766 -20.031 5.352 1 63.09 14 ASP B CA 1
ATOM 1314 C C . ASP B 1 14 ? 11.023 -19.875 4.504 1 63.09 14 ASP B C 1
ATOM 1316 O O . ASP B 1 14 ? 12.062 -20.453 4.812 1 63.09 14 ASP B O 1
ATOM 1320 N N . GLY B 1 15 ? 10.82 -19.297 3.361 1 58.66 15 GLY B N 1
ATOM 1321 C CA . GLY B 1 15 ? 11.898 -19.156 2.398 1 58.66 15 GLY B CA 1
ATOM 1322 C C . GLY B 1 15 ? 13.125 -18.484 2.979 1 58.66 15 GLY B C 1
ATOM 1323 O O . GLY B 1 15 ? 13.031 -17.75 3.965 1 58.66 15 GLY B O 1
ATOM 1324 N N . SER B 1 16 ? 14.164 -18.969 2.482 1 65 16 SER B N 1
ATOM 1325 C CA . SER B 1 16 ? 15.438 -18.375 2.891 1 65 16 SER B CA 1
ATOM 1326 C C . SER B 1 16 ? 15.523 -16.906 2.467 1 65 16 SER B C 1
ATOM 1328 O O . SER B 1 16 ? 14.984 -16.531 1.425 1 65 16 SER B O 1
ATOM 1330 N N . ASP B 1 17 ? 16.047 -16.031 3.375 1 64.38 17 ASP B N 1
ATOM 1331 C CA . ASP B 1 17 ? 16.266 -14.617 3.123 1 64.38 17 ASP B CA 1
ATOM 1332 C C . ASP B 1 17 ? 17.047 -14.398 1.833 1 64.38 17 ASP B C 1
ATOM 1334 O O . ASP B 1 17 ? 16.922 -13.344 1.196 1 64.38 17 ASP B O 1
ATOM 1338 N N . ASP B 1 18 ? 17.703 -15.383 1.359 1 73.31 18 ASP B N 1
ATOM 1339 C CA . ASP B 1 18 ? 18.578 -15.227 0.213 1 73.31 18 ASP B CA 1
ATOM 1340 C C . ASP B 1 18 ? 17.891 -15.672 -1.078 1 73.31 18 ASP B C 1
ATOM 1342 O O . ASP B 1 18 ? 18.547 -15.828 -2.111 1 73.31 18 ASP B O 1
ATOM 1346 N N . ALA B 1 19 ? 16.641 -15.75 -1.087 1 88.06 19 ALA B N 1
ATOM 1347 C CA . ALA B 1 19 ? 15.992 -16.344 -2.254 1 88.06 19 ALA B CA 1
ATOM 1348 C C . ALA B 1 19 ? 15.414 -15.258 -3.162 1 88.06 19 ALA B C 1
ATOM 1350 O O . ALA B 1 19 ? 14.656 -15.555 -4.094 1 88.06 19 ALA B O 1
ATOM 1351 N N . PHE B 1 20 ? 15.82 -13.945 -2.955 1 94.44 20 PHE B N 1
ATOM 1352 C CA . PHE B 1 20 ? 15.32 -12.891 -3.834 1 94.44 20 PHE B CA 1
ATOM 1353 C C . PHE B 1 20 ? 15.883 -13.055 -5.242 1 94.44 20 PHE B C 1
ATOM 1355 O O . PHE B 1 20 ? 17.062 -13.375 -5.41 1 94.44 20 PHE B O 1
ATOM 1362 N N . GLU B 1 21 ? 15.062 -12.852 -6.215 1 95.06 21 GLU B N 1
ATOM 1363 C CA . GLU B 1 21 ? 15.469 -12.812 -7.613 1 95.06 21 GLU B CA 1
ATOM 1364 C C . GLU B 1 21 ? 14.859 -11.625 -8.344 1 95.06 21 GLU B C 1
ATOM 1366 O O . GLU B 1 21 ? 13.688 -11.289 -8.117 1 95.06 21 GLU B O 1
ATOM 1371 N N . THR B 1 22 ? 15.648 -11.016 -9.188 1 97.44 22 THR B N 1
ATOM 1372 C CA . THR B 1 22 ? 15.086 -10 -10.078 1 97.44 22 THR B CA 1
ATOM 1373 C C . THR B 1 22 ? 14.125 -10.641 -11.078 1 97.44 22 THR B C 1
ATOM 1375 O O . THR B 1 22 ? 14.539 -11.461 -11.906 1 97.44 22 THR B O 1
ATOM 1378 N N . VAL B 1 23 ? 12.891 -10.203 -11.047 1 97.75 23 VAL B N 1
ATOM 1379 C CA . VAL B 1 23 ? 11.891 -10.891 -11.867 1 97.75 23 VAL B CA 1
ATOM 1380 C C . VAL B 1 23 ? 11.414 -9.969 -12.984 1 97.75 23 VAL B C 1
ATOM 1382 O O . VAL B 1 23 ? 10.789 -10.43 -13.945 1 97.75 23 VAL B O 1
ATOM 1385 N N . SER B 1 24 ? 11.688 -8.672 -12.906 1 98.31 24 SER B N 1
ATOM 1386 C CA . SER B 1 24 ? 11.273 -7.715 -13.93 1 98.31 24 SER B CA 1
ATOM 1387 C C . SER B 1 24 ? 11.984 -6.379 -13.758 1 98.31 24 SER B C 1
ATOM 1389 O O . SER B 1 24 ? 12.594 -6.117 -12.719 1 98.31 24 SER B O 1
ATOM 1391 N N . GLU B 1 25 ? 12 -5.633 -14.844 1 98.56 25 GLU B N 1
ATOM 1392 C CA . GLU B 1 25 ? 12.406 -4.23 -14.859 1 98.56 25 GLU B CA 1
ATOM 1393 C C . GLU B 1 25 ? 11.297 -3.342 -15.422 1 98.56 25 GLU B C 1
ATOM 1395 O O . GLU B 1 25 ? 10.516 -3.777 -16.266 1 98.56 25 GLU B O 1
ATOM 1400 N N . ASN B 1 26 ? 11.242 -2.182 -14.93 1 98.62 26 ASN B N 1
ATOM 1401 C CA . ASN B 1 26 ? 10.352 -1.188 -15.523 1 98.62 26 ASN B CA 1
ATOM 1402 C C . ASN B 1 26 ? 10.961 0.208 -15.484 1 98.62 26 ASN B C 1
ATOM 1404 O O . ASN B 1 26 ? 11.773 0.512 -14.602 1 98.62 26 ASN B O 1
ATOM 1408 N N . ARG B 1 27 ? 10.633 1.004 -16.469 1 98.38 27 ARG B N 1
ATOM 1409 C CA . ARG B 1 27 ? 11 2.416 -16.516 1 98.38 27 ARG B CA 1
ATOM 1410 C C . ARG B 1 27 ? 9.867 3.293 -16.016 1 98.38 27 ARG B C 1
ATOM 1412 O O . ARG B 1 27 ? 8.719 3.156 -16.453 1 98.38 27 ARG B O 1
ATOM 1419 N N . VAL B 1 28 ? 10.242 4.18 -15.086 1 98.69 28 VAL B N 1
ATOM 1420 C CA . VAL B 1 28 ? 9.234 5.047 -14.477 1 98.69 28 VAL B CA 1
ATOM 1421 C C . VAL B 1 28 ? 8.625 5.957 -15.539 1 98.69 28 VAL B C 1
ATOM 1423 O O . VAL B 1 28 ? 9.352 6.621 -16.281 1 98.69 28 VAL B O 1
ATOM 1426 N N . ARG B 1 29 ? 7.336 6.031 -15.633 1 98 29 ARG B N 1
ATOM 1427 C CA . ARG B 1 29 ? 6.586 6.902 -16.531 1 98 29 ARG B CA 1
ATOM 1428 C C . ARG B 1 29 ? 6.238 8.219 -15.852 1 98 29 ARG B C 1
ATOM 1430 O O . ARG B 1 29 ? 6.172 8.297 -14.625 1 98 29 ARG B O 1
ATOM 1437 N N . LEU B 1 30 ? 5.941 9.203 -16.641 1 95.75 30 LEU B N 1
ATOM 1438 C CA . LEU B 1 30 ? 5.625 10.531 -16.125 1 95.75 30 LEU B CA 1
ATOM 1439 C C . LEU B 1 30 ? 4.379 10.492 -15.242 1 95.75 30 LEU B C 1
ATOM 1441 O O . LEU B 1 30 ? 4.352 11.102 -14.172 1 95.75 30 LEU B O 1
ATOM 1445 N N . ALA B 1 31 ? 3.334 9.789 -15.602 1 95.31 31 ALA B N 1
ATOM 1446 C CA . ALA B 1 31 ? 2.043 9.734 -14.922 1 95.31 31 ALA B CA 1
ATOM 1447 C C . ALA B 1 31 ? 2.176 9.078 -13.547 1 95.31 31 ALA B C 1
ATOM 1449 O O . ALA B 1 31 ? 1.262 9.164 -12.727 1 95.31 31 ALA B O 1
ATOM 1450 N N . GLU B 1 32 ? 3.279 8.469 -13.258 1 97.5 32 GLU B N 1
ATOM 1451 C CA . GLU B 1 32 ? 3.494 7.75 -12.008 1 97.5 32 GLU B CA 1
ATOM 1452 C C . GLU B 1 32 ? 4.137 8.656 -10.961 1 97.5 32 GLU B C 1
ATOM 1454 O O . GLU B 1 32 ? 4.293 8.25 -9.805 1 97.5 32 GLU B O 1
ATOM 1459 N N . THR B 1 33 ? 4.586 9.898 -11.383 1 96.44 33 THR B N 1
ATOM 1460 C CA . THR B 1 33 ? 5.207 10.844 -10.469 1 96.44 33 THR B CA 1
ATOM 1461 C C . THR B 1 33 ? 4.168 11.805 -9.891 1 96.44 33 THR B C 1
ATOM 1463 O O . THR B 1 33 ? 3.037 11.867 -10.383 1 96.44 33 THR B O 1
ATOM 1466 N N . ASP B 1 34 ? 4.523 12.438 -8.742 1 94.5 34 ASP B N 1
ATOM 1467 C CA . ASP B 1 34 ? 3.605 13.375 -8.094 1 94.5 34 ASP B CA 1
ATOM 1468 C C . ASP B 1 34 ? 4.211 14.773 -8.023 1 94.5 34 ASP B C 1
ATOM 1470 O O . ASP B 1 34 ? 5.227 15.055 -8.664 1 94.5 34 ASP B O 1
ATOM 1474 N N . LEU B 1 35 ? 3.588 15.695 -7.34 1 88.31 35 LEU B N 1
ATOM 1475 C CA . LEU B 1 35 ? 3.955 17.109 -7.238 1 88.31 35 LEU B CA 1
ATOM 1476 C C . LEU B 1 35 ? 5.379 17.266 -6.707 1 88.31 35 LEU B C 1
ATOM 1478 O O . LEU B 1 35 ? 6.074 18.219 -7.059 1 88.31 35 LEU B O 1
ATOM 1482 N N . GLY B 1 36 ? 5.855 16.281 -5.941 1 89.75 36 GLY B N 1
ATOM 1483 C CA . GLY B 1 36 ? 7.195 16.312 -5.379 1 89.75 36 GLY B CA 1
ATOM 1484 C C . GLY B 1 36 ? 8.273 15.922 -6.375 1 89.75 36 GLY B C 1
ATOM 1485 O O . GLY B 1 36 ? 9.461 15.977 -6.059 1 89.75 36 GLY B O 1
ATOM 1486 N N . GLY B 1 37 ? 7.867 15.531 -7.578 1 92.69 37 GLY B N 1
ATOM 1487 C CA . GLY B 1 37 ? 8.812 15.164 -8.617 1 92.69 37 GLY B CA 1
ATOM 1488 C C . GLY B 1 37 ? 9.328 13.742 -8.477 1 92.69 37 GLY B C 1
ATOM 1489 O O . GLY B 1 37 ? 10.367 13.391 -9.055 1 92.69 37 GLY B O 1
ATOM 1490 N N . VAL B 1 38 ? 8.711 13.031 -7.648 1 96.88 38 VAL B N 1
ATOM 1491 C CA . VAL B 1 38 ? 9.109 11.648 -7.434 1 96.88 38 VAL B CA 1
ATOM 1492 C C . VAL B 1 38 ? 7.922 10.719 -7.664 1 96.88 38 VAL B C 1
ATOM 1494 O O . VAL B 1 38 ? 6.785 11.18 -7.801 1 96.88 38 VAL B O 1
ATOM 1497 N N . VAL B 1 39 ? 8.195 9.422 -7.805 1 98.44 39 VAL B N 1
ATOM 1498 C CA . VAL B 1 39 ? 7.121 8.445 -7.941 1 98.44 39 VAL B CA 1
ATOM 1499 C C . VAL B 1 39 ? 6.211 8.5 -6.715 1 98.44 39 VAL B C 1
ATOM 1501 O O . VAL B 1 39 ? 6.691 8.469 -5.578 1 98.44 39 VAL B O 1
ATOM 1504 N N . PHE B 1 40 ? 4.949 8.57 -6.934 1 98 40 PHE B N 1
ATOM 1505 C CA . PHE B 1 40 ? 3.945 8.484 -5.879 1 98 40 PHE B CA 1
ATOM 1506 C C . PHE B 1 40 ? 4.078 7.176 -5.113 1 98 40 PHE B C 1
ATOM 1508 O O . PHE B 1 40 ? 4.203 6.105 -5.715 1 98 40 PHE B O 1
ATOM 1515 N N . TYR B 1 41 ? 4.066 7.273 -3.715 1 97.31 41 TYR B N 1
ATOM 1516 C CA . TYR B 1 41 ? 4.367 6.09 -2.916 1 97.31 41 TYR B CA 1
ATOM 1517 C C . TYR B 1 41 ? 3.361 4.977 -3.186 1 97.31 41 TYR B C 1
ATOM 1519 O O . TYR B 1 41 ? 3.689 3.795 -3.076 1 97.31 41 TYR B O 1
ATOM 1527 N N . GLY B 1 42 ? 2.127 5.289 -3.525 1 98.12 42 GLY B N 1
ATOM 1528 C CA . GLY B 1 42 ? 1.134 4.277 -3.848 1 98.12 42 GLY B CA 1
ATOM 1529 C C . GLY B 1 42 ? 1.454 3.51 -5.113 1 98.12 42 GLY B C 1
ATOM 1530 O O . GLY B 1 42 ? 1.032 2.361 -5.273 1 98.12 42 GLY B O 1
ATOM 1531 N N . GLU B 1 43 ? 2.162 4.129 -6.039 1 98.44 43 GLU B N 1
ATOM 1532 C CA . GLU B 1 43 ? 2.51 3.486 -7.301 1 98.44 43 GLU B CA 1
ATOM 1533 C C . GLU B 1 43 ? 3.412 2.277 -7.078 1 98.44 43 GLU B C 1
ATOM 1535 O O . GLU B 1 43 ? 3.4 1.331 -7.871 1 98.44 43 GLU B O 1
ATOM 1540 N N . TYR B 1 44 ? 4.152 2.281 -5.992 1 98.75 44 TYR B N 1
ATOM 1541 C CA . TYR B 1 44 ? 5.031 1.159 -5.68 1 98.75 44 TYR B CA 1
ATOM 1542 C C . TYR B 1 44 ? 4.227 -0.112 -5.441 1 98.75 44 TYR B C 1
ATOM 1544 O O . TYR B 1 44 ? 4.727 -1.22 -5.645 1 98.75 44 TYR B O 1
ATOM 1552 N N . VAL B 1 45 ? 2.967 0.022 -5.012 1 98.62 45 VAL B N 1
ATOM 1553 C CA . VAL B 1 45 ? 2.096 -1.14 -4.867 1 98.62 45 VAL B CA 1
ATOM 1554 C C . VAL B 1 45 ? 1.777 -1.721 -6.242 1 98.62 45 VAL B C 1
ATOM 1556 O O . VAL B 1 45 ? 1.683 -2.939 -6.402 1 98.62 45 VAL B O 1
ATOM 1559 N N . THR B 1 46 ? 1.593 -0.866 -7.254 1 98.12 46 THR B N 1
ATOM 1560 C CA . THR B 1 46 ? 1.396 -1.325 -8.625 1 98.12 46 THR B CA 1
ATOM 1561 C C . THR B 1 46 ? 2.617 -2.096 -9.117 1 98.12 46 THR B C 1
ATOM 1563 O O . THR B 1 46 ? 2.482 -3.131 -9.773 1 98.12 46 THR B O 1
ATOM 1566 N N . TYR B 1 47 ? 3.822 -1.577 -8.773 1 98.75 47 TYR B N 1
ATOM 1567 C CA . TYR B 1 47 ? 5.039 -2.301 -9.117 1 98.75 47 TYR B CA 1
ATOM 1568 C C . TYR B 1 47 ? 5.086 -3.656 -8.422 1 98.75 47 TYR B C 1
ATOM 1570 O O . TYR B 1 47 ? 5.496 -4.652 -9.023 1 98.75 47 TYR B O 1
ATOM 1578 N N . GLN B 1 48 ? 4.688 -3.689 -7.168 1 98.69 48 GLN B N 1
ATOM 1579 C CA . GLN B 1 48 ? 4.629 -4.93 -6.402 1 98.69 48 GLN B CA 1
ATOM 1580 C C . GLN B 1 48 ? 3.729 -5.957 -7.086 1 98.69 48 GLN B C 1
ATOM 1582 O O . GLN B 1 48 ? 4.117 -7.113 -7.258 1 98.69 48 GLN B O 1
ATOM 1587 N N . ASP B 1 49 ? 2.555 -5.516 -7.457 1 97.88 49 ASP B N 1
ATOM 1588 C CA . ASP B 1 49 ? 1.593 -6.387 -8.125 1 97.88 49 ASP B CA 1
ATOM 1589 C C . ASP B 1 49 ? 2.176 -6.953 -9.422 1 97.88 49 ASP B C 1
ATOM 1591 O O . ASP B 1 49 ? 2.111 -8.156 -9.664 1 97.88 49 ASP B O 1
ATOM 1595 N N . ALA B 1 50 ? 2.754 -6.078 -10.211 1 97.31 50 ALA B N 1
ATOM 1596 C CA . ALA B 1 50 ? 3.324 -6.48 -11.5 1 97.31 50 ALA B CA 1
ATOM 1597 C C . ALA B 1 50 ? 4.484 -7.449 -11.305 1 97.31 50 ALA B C 1
ATOM 1599 O O . ALA B 1 50 ? 4.652 -8.391 -12.078 1 97.31 50 ALA B O 1
ATOM 1600 N N . ALA B 1 51 ? 5.301 -7.238 -10.273 1 98.06 51 ALA B N 1
ATOM 1601 C CA . ALA B 1 51 ? 6.445 -8.102 -9.984 1 98.06 51 ALA B CA 1
ATOM 1602 C C . ALA B 1 51 ? 5.988 -9.5 -9.578 1 98.06 51 ALA B C 1
ATOM 1604 O O . ALA B 1 51 ? 6.543 -10.5 -10.039 1 98.06 51 ALA B O 1
ATOM 1605 N N . VAL B 1 52 ? 4.977 -9.562 -8.734 1 96.75 52 VAL B N 1
ATOM 1606 C CA . VAL B 1 52 ? 4.445 -10.844 -8.297 1 96.75 52 VAL B CA 1
ATOM 1607 C C . VAL B 1 52 ? 3.85 -11.594 -9.484 1 96.75 52 VAL B C 1
ATOM 1609 O O . VAL B 1 52 ? 4.047 -12.797 -9.633 1 96.75 52 VAL B O 1
ATOM 1612 N N . ALA B 1 53 ? 3.139 -10.844 -10.344 1 94.75 53 ALA B N 1
ATOM 1613 C CA . ALA B 1 53 ? 2.596 -11.445 -11.562 1 94.75 53 ALA B CA 1
ATOM 1614 C C . ALA B 1 53 ? 3.711 -12 -12.438 1 94.75 53 ALA B C 1
ATOM 1616 O O . ALA B 1 53 ? 3.59 -13.102 -12.984 1 94.75 53 ALA B O 1
ATOM 1617 N N . ALA B 1 54 ? 4.77 -11.297 -12.562 1 95.94 54 ALA B N 1
ATOM 1618 C CA . ALA B 1 54 ? 5.918 -11.758 -13.344 1 95.94 54 ALA B CA 1
ATOM 1619 C C . ALA B 1 54 ? 6.527 -13.016 -12.734 1 95.94 54 ALA B C 1
ATOM 1621 O O . ALA B 1 54 ? 6.863 -13.961 -13.453 1 95.94 54 ALA B O 1
ATOM 1622 N N . TYR B 1 55 ? 6.664 -13.039 -11.438 1 95.5 55 TYR B N 1
ATOM 1623 C CA . TYR B 1 55 ? 7.188 -14.203 -10.734 1 95.5 55 TYR B CA 1
ATOM 1624 C C . TYR B 1 55 ? 6.336 -15.43 -11.008 1 95.5 55 TYR B C 1
ATOM 1626 O O . TYR B 1 55 ? 6.859 -16.5 -11.352 1 95.5 55 TYR B O 1
ATOM 1634 N N . ARG B 1 56 ? 5.078 -15.25 -10.891 1 92.56 56 ARG B N 1
ATOM 1635 C CA . ARG B 1 56 ? 4.152 -16.359 -11.125 1 92.56 56 ARG B CA 1
ATOM 1636 C C . ARG B 1 56 ? 4.223 -16.828 -12.57 1 92.56 56 ARG B C 1
ATOM 1638 O O . ARG B 1 56 ? 4.172 -18.031 -12.828 1 92.56 56 ARG B O 1
ATOM 1645 N N . ARG B 1 57 ? 4.27 -15.883 -13.477 1 91.94 57 ARG B N 1
ATOM 1646 C CA . ARG B 1 57 ? 4.391 -16.25 -14.883 1 91.94 57 ARG B CA 1
ATOM 1647 C C . ARG B 1 57 ? 5.629 -17.094 -15.125 1 91.94 57 ARG B C 1
ATOM 1649 O O . ARG B 1 57 ? 5.578 -18.078 -15.875 1 91.94 57 ARG B O 1
ATOM 1656 N N . GLN B 1 58 ? 6.672 -16.828 -14.492 1 92.25 58 GLN B N 1
ATOM 1657 C CA . GLN B 1 58 ? 7.93 -17.547 -14.641 1 92.25 58 GLN B CA 1
ATOM 1658 C C . GLN B 1 58 ? 7.832 -18.953 -14.039 1 92.25 58 GLN B C 1
ATOM 1660 O O . GLN B 1 58 ? 8.594 -19.844 -14.406 1 92.25 58 GLN B O 1
ATOM 1665 N N . LEU B 1 59 ? 6.949 -19.094 -13.109 1 89.06 59 LEU B N 1
ATOM 1666 C CA . LEU B 1 59 ? 6.711 -20.406 -12.516 1 89.06 59 LEU B CA 1
ATOM 1667 C C . LEU B 1 59 ? 5.75 -21.219 -13.375 1 89.06 59 LEU B C 1
ATOM 1669 O O . LEU B 1 59 ? 5.508 -22.406 -13.094 1 89.06 59 LEU B O 1
ATOM 1673 N N . GLY B 1 60 ? 5.18 -20.578 -14.367 1 84.94 60 GLY B N 1
ATOM 1674 C CA . GLY B 1 60 ? 4.223 -21.266 -15.227 1 84.94 60 GLY B CA 1
ATOM 1675 C C . GLY B 1 60 ? 2.779 -21.016 -14.828 1 84.94 60 GLY B C 1
ATOM 1676 O O . GLY B 1 60 ? 1.872 -21.703 -15.297 1 84.94 60 GLY B O 1
ATOM 1677 N N . TYR B 1 61 ? 2.674 -20.078 -13.828 1 79.12 61 TYR B N 1
ATOM 1678 C CA . TYR B 1 61 ? 1.333 -19.797 -13.328 1 79.12 61 TYR B CA 1
ATOM 1679 C C . TYR B 1 61 ? 0.918 -18.375 -13.664 1 79.12 61 TYR B C 1
ATOM 1681 O O . TYR B 1 61 ? 0.339 -17.672 -12.828 1 79.12 61 TYR B O 1
ATOM 1689 N N . GLY B 1 62 ? 1.311 -17.844 -14.82 1 65.94 62 GLY B N 1
ATOM 1690 C CA . GLY B 1 62 ? 0.935 -16.516 -15.258 1 65.94 62 GLY B CA 1
ATOM 1691 C C . GLY B 1 62 ? -0.553 -16.25 -15.141 1 65.94 62 GLY B C 1
ATOM 1692 O O . GLY B 1 62 ? -1.254 -16.922 -14.391 1 65.94 62 GLY B O 1
ATOM 1693 N N . GLY B 1 63 ? -1.058 -15.227 -15.617 1 56.97 63 GLY B N 1
ATOM 1694 C CA . GLY B 1 63 ? -2.385 -14.633 -15.547 1 56.97 63 GLY B CA 1
ATOM 1695 C C . GLY B 1 63 ? -3.496 -15.672 -15.5 1 56.97 63 GLY B C 1
ATOM 1696 O O . GLY B 1 63 ? -4.605 -15.375 -15.055 1 56.97 63 GLY B O 1
ATOM 1697 N N . GLU B 1 64 ? -3.193 -16.672 -16.156 1 49.53 64 GLU B N 1
ATOM 1698 C CA . GLU B 1 64 ? -4.152 -17.781 -16.141 1 49.53 64 GLU B CA 1
ATOM 1699 C C . GLU B 1 64 ? -4.145 -18.5 -14.789 1 49.53 64 GLU B C 1
ATOM 1701 O O . GLU B 1 64 ? -4.652 -19.609 -14.672 1 49.53 64 GLU B O 1
ATOM 1706 N N . TYR B 1 65 ? -3.166 -18.203 -13.945 1 46.94 65 TYR B N 1
ATOM 1707 C CA . TYR B 1 65 ? -3.379 -19.031 -12.766 1 46.94 65 TYR B CA 1
ATOM 1708 C C . TYR B 1 65 ? -4.863 -19.312 -12.555 1 46.94 65 TYR B C 1
ATOM 1710 O O . TYR B 1 65 ? -5.234 -20.344 -12 1 46.94 65 TYR B O 1
ATOM 1718 N N . VAL B 1 66 ? -5.512 -18.062 -12.547 1 45.91 66 VAL B N 1
ATOM 1719 C CA . VAL B 1 66 ? -6.918 -18.266 -12.227 1 45.91 66 VAL B CA 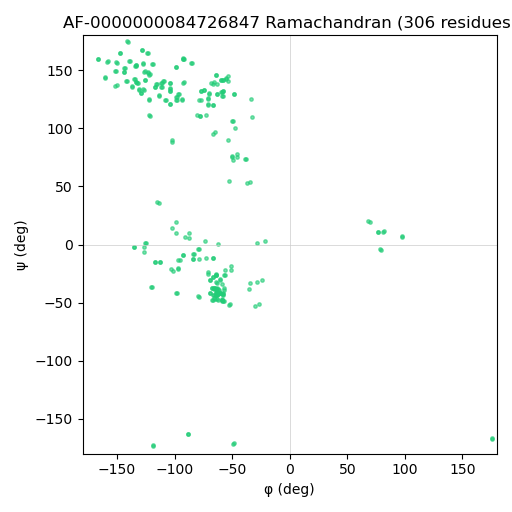1
ATOM 1720 C C . VAL B 1 66 ? -7.539 -19.25 -13.211 1 45.91 66 VAL B C 1
ATOM 1722 O O . VAL B 1 66 ? -8.703 -19.641 -13.062 1 45.91 66 VAL B O 1
ATOM 1725 N N . ARG B 1 67 ? -6.824 -19.344 -14.414 1 46.47 67 ARG B N 1
ATOM 1726 C CA . ARG B 1 67 ? -7.754 -20.094 -15.242 1 46.47 67 ARG B CA 1
ATOM 1727 C C . ARG B 1 67 ? -7.695 -21.578 -14.906 1 46.47 67 ARG B C 1
ATOM 1729 O O . ARG B 1 67 ? -8.172 -22.422 -15.68 1 46.47 67 ARG B O 1
ATOM 1736 N N . GLU B 1 68 ? -6.754 -22.141 -14.164 1 49.41 68 GLU B N 1
ATOM 1737 C CA . GLU B 1 68 ? -7.602 -23.297 -13.953 1 49.41 68 GLU B CA 1
ATOM 1738 C C . GLU B 1 68 ? -9.016 -22.891 -13.555 1 49.41 68 GLU B C 1
ATOM 1740 O O . GLU B 1 68 ? -9.203 -22.141 -12.602 1 49.41 68 GLU B O 1
ATOM 1745 N N . PRO B 1 69 ? -9.805 -22.969 -14.586 1 58.38 69 PRO B N 1
ATOM 1746 C CA . PRO B 1 69 ? -11.148 -22.375 -14.711 1 58.38 69 PRO B CA 1
ATOM 1747 C C . PRO B 1 69 ? -11.844 -22.234 -13.359 1 58.38 69 PRO B C 1
ATOM 1749 O O . PRO B 1 69 ? -12.75 -21.406 -13.219 1 58.38 69 PRO B O 1
ATOM 1752 N N . ASP B 1 70 ? -10.922 -22.734 -12.219 1 81.19 70 ASP B N 1
ATOM 1753 C CA . ASP B 1 70 ? -11.789 -22.797 -11.039 1 81.19 70 ASP B CA 1
ATOM 1754 C C . ASP B 1 70 ? -11.18 -22.016 -9.875 1 81.19 70 ASP B C 1
ATOM 1756 O O . ASP B 1 70 ? -11.812 -21.859 -8.828 1 81.19 70 ASP B O 1
ATOM 1760 N N . LEU B 1 71 ? -9.68 -21.438 -10.125 1 87.12 71 LEU B N 1
ATOM 1761 C CA . LEU B 1 71 ? -9.086 -20.766 -8.969 1 87.12 71 LEU B CA 1
ATOM 1762 C C . LEU B 1 71 ? -8.617 -19.359 -9.336 1 87.12 71 LEU B C 1
ATOM 1764 O O . LEU B 1 71 ? -8.219 -19.109 -10.477 1 87.12 71 LEU B O 1
ATOM 1768 N N . THR B 1 72 ? -8.664 -18.438 -8.359 1 88.88 72 THR B N 1
ATOM 1769 C CA . THR B 1 72 ? -8.102 -17.078 -8.422 1 88.88 72 THR B CA 1
ATOM 1770 C C . THR B 1 72 ? -7.477 -16.703 -7.086 1 88.88 72 THR B C 1
ATOM 1772 O O . THR B 1 72 ? -7.367 -17.531 -6.184 1 88.88 72 THR B O 1
ATOM 1775 N N . THR B 1 73 ? -6.848 -15.547 -7.062 1 92 73 THR B N 1
ATOM 1776 C CA . THR B 1 73 ? -6.297 -15.07 -5.801 1 92 73 THR B CA 1
ATOM 1777 C C . THR B 1 73 ? -6.926 -13.734 -5.402 1 92 73 THR B C 1
ATOM 1779 O O . THR B 1 73 ? -7.445 -13.008 -6.254 1 92 73 THR B O 1
ATOM 1782 N N . ARG B 1 74 ? -6.891 -13.508 -4.109 1 94 74 ARG B N 1
ATOM 1783 C CA . ARG B 1 74 ? -7.277 -12.234 -3.508 1 94 74 ARG B CA 1
ATOM 1784 C C . ARG B 1 74 ? -6.195 -11.727 -2.557 1 94 74 ARG B C 1
ATOM 1786 O O . ARG B 1 74 ? -5.66 -12.492 -1.754 1 94 74 ARG B O 1
ATOM 1793 N N . VAL B 1 75 ? -5.867 -10.484 -2.773 1 97.31 75 VAL B N 1
ATOM 1794 C CA . VAL B 1 75 ? -4.922 -9.898 -1.832 1 97.31 75 VAL B CA 1
ATOM 1795 C C . VAL B 1 75 ? -5.621 -9.602 -0.508 1 97.31 75 VAL B C 1
ATOM 1797 O O . VAL B 1 75 ? -6.684 -8.977 -0.486 1 97.31 75 VAL B O 1
ATOM 1800 N N . VAL B 1 76 ? -4.98 -10 0.624 1 98.19 76 VAL B N 1
ATOM 1801 C CA . VAL B 1 76 ? -5.602 -9.797 1.927 1 98.19 76 VAL B CA 1
ATOM 1802 C C . VAL B 1 76 ? -4.75 -8.844 2.762 1 98.19 76 VAL B C 1
ATOM 1804 O O . VAL B 1 76 ? -5.207 -8.328 3.787 1 98.19 76 VAL B O 1
ATOM 1807 N N . ALA B 1 77 ? -3.512 -8.641 2.33 1 98.62 77 ALA B N 1
ATOM 1808 C CA . ALA B 1 77 ? -2.641 -7.719 3.057 1 98.62 77 ALA B CA 1
ATOM 1809 C C . ALA B 1 77 ? -1.477 -7.258 2.182 1 98.62 77 ALA B C 1
ATOM 1811 O O . ALA B 1 77 ? -0.943 -8.039 1.388 1 98.62 77 ALA B O 1
ATOM 1812 N N . THR B 1 78 ? -1.094 -6.02 2.344 1 98.69 78 THR B N 1
ATOM 1813 C CA . THR B 1 78 ? 0.13 -5.496 1.747 1 98.69 78 THR B CA 1
ATOM 1814 C C . THR B 1 78 ? 0.802 -4.496 2.684 1 98.69 78 THR B C 1
ATOM 1816 O O . THR B 1 78 ? 0.134 -3.848 3.492 1 98.69 78 THR B O 1
ATOM 1819 N N . GLU B 1 79 ? 2.088 -4.387 2.572 1 98.38 79 GLU B N 1
ATOM 1820 C CA . GLU B 1 79 ? 2.865 -3.369 3.275 1 98.38 79 GLU B CA 1
ATOM 1821 C C . GLU B 1 79 ? 4.125 -3 2.496 1 98.38 79 GLU B C 1
ATOM 1823 O O . GLU B 1 79 ? 4.672 -3.826 1.762 1 98.38 79 GLU B O 1
ATOM 1828 N N . LEU B 1 80 ? 4.5 -1.794 2.654 1 98.69 80 LEU B N 1
ATOM 1829 C CA . LEU B 1 80 ? 5.734 -1.286 2.062 1 98.69 80 LEU B CA 1
ATOM 1830 C C . LEU B 1 80 ? 6.438 -0.324 3.014 1 98.69 80 LEU B C 1
ATOM 1832 O O 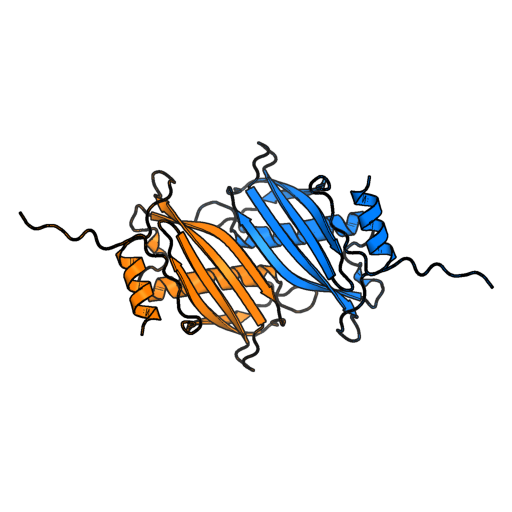. LEU B 1 80 ? 5.789 0.484 3.68 1 98.69 80 LEU B O 1
ATOM 1836 N N . GLU B 1 81 ? 7.723 -0.408 3.047 1 98.69 81 GLU B N 1
ATOM 1837 C CA . GLU B 1 81 ? 8.633 0.584 3.611 1 98.69 81 GLU B CA 1
ATOM 1838 C C . GLU B 1 81 ? 9.438 1.284 2.518 1 98.69 81 GLU B C 1
ATOM 1840 O O . GLU B 1 81 ? 9.867 0.647 1.556 1 98.69 81 GLU B O 1
ATOM 1845 N N . TYR B 1 82 ? 9.617 2.564 2.715 1 98.69 82 TYR B N 1
ATOM 1846 C CA . TYR B 1 82 ? 10.273 3.377 1.698 1 98.69 82 TYR B CA 1
ATOM 1847 C C . TYR B 1 82 ? 11.57 3.969 2.23 1 98.69 82 TYR B C 1
ATOM 1849 O O . TYR B 1 82 ? 11.609 4.512 3.338 1 98.69 82 TYR B O 1
ATOM 1857 N N . TYR B 1 83 ? 12.609 3.898 1.409 1 98 83 TYR B N 1
ATOM 1858 C CA . TYR B 1 83 ? 13.93 4.32 1.855 1 98 83 TYR B CA 1
ATOM 1859 C C . TYR B 1 83 ? 14.461 5.457 0.99 1 98 83 TYR B C 1
ATOM 1861 O O . TYR B 1 83 ? 15.234 6.293 1.46 1 98 83 TYR B O 1
ATOM 1869 N N . ALA B 1 84 ? 14.172 5.414 -0.291 1 97.56 84 ALA B N 1
ATOM 1870 C CA . ALA B 1 84 ? 14.547 6.434 -1.27 1 97.56 84 ALA B CA 1
ATOM 1871 C C . ALA B 1 84 ? 13.492 6.543 -2.371 1 97.56 84 ALA B C 1
ATOM 1873 O O . ALA B 1 84 ? 12.648 5.66 -2.518 1 97.56 84 ALA B O 1
ATOM 1874 N N . SER B 1 85 ? 13.586 7.633 -3.113 1 97.56 85 SER B N 1
ATOM 1875 C CA . SER B 1 85 ? 12.555 7.891 -4.113 1 97.56 85 SER B CA 1
ATOM 1876 C C . SER B 1 85 ? 13.055 7.582 -5.52 1 97.56 85 SER B C 1
ATOM 1878 O O . SER B 1 85 ? 14.219 7.844 -5.84 1 97.56 85 SER B O 1
ATOM 1880 N N . ALA B 1 86 ? 12.172 6.969 -6.324 1 98.5 86 ALA B N 1
ATOM 1881 C CA . ALA B 1 86 ? 12.414 6.879 -7.762 1 98.5 86 ALA B CA 1
ATOM 1882 C C . ALA B 1 86 ? 11.938 8.133 -8.477 1 98.5 86 ALA B C 1
ATOM 1884 O O . ALA B 1 86 ? 11.055 8.844 -7.984 1 98.5 86 ALA B O 1
ATOM 1885 N N . ARG B 1 87 ? 12.508 8.43 -9.656 1 98 87 ARG B N 1
ATOM 1886 C CA . ARG B 1 87 ? 12.172 9.594 -10.469 1 98 87 ARG B CA 1
ATOM 1887 C C . ARG B 1 87 ? 11.859 9.195 -11.906 1 98 87 ARG B C 1
ATOM 1889 O O . ARG B 1 87 ? 12.125 8.062 -12.312 1 98 87 ARG B O 1
ATOM 1896 N N . PHE B 1 88 ? 11.297 10.188 -12.578 1 97.25 88 PHE B N 1
ATOM 1897 C CA . PHE B 1 88 ? 10.977 10 -13.992 1 97.25 88 PHE B CA 1
ATOM 1898 C C . PHE B 1 88 ? 12.164 9.414 -14.742 1 97.25 88 PHE B C 1
ATOM 1900 O O . PHE B 1 88 ? 13.305 9.852 -14.547 1 97.25 88 PHE B O 1
ATOM 1907 N N . GLU B 1 89 ? 11.875 8.328 -15.5 1 97.94 89 GLU B N 1
ATOM 1908 C CA . GLU B 1 89 ? 12.797 7.688 -16.438 1 97.94 89 GLU B CA 1
ATOM 1909 C C . GLU B 1 89 ? 13.789 6.793 -15.695 1 97.94 89 GLU B C 1
ATOM 1911 O O . GLU B 1 89 ? 14.586 6.098 -16.328 1 97.94 89 GLU B O 1
ATOM 1916 N N . ASP B 1 90 ? 13.797 6.75 -14.352 1 98.5 90 ASP B N 1
ATOM 1917 C CA . ASP B 1 90 ? 14.57 5.734 -13.648 1 98.5 90 ASP B CA 1
ATOM 1918 C C . ASP B 1 90 ? 14.188 4.328 -14.109 1 98.5 90 ASP B C 1
ATOM 1920 O O . ASP B 1 90 ? 13.016 4.055 -14.367 1 98.5 90 ASP B O 1
ATOM 1924 N N . VAL B 1 91 ? 15.133 3.488 -14.188 1 98.81 91 VAL B N 1
ATOM 1925 C CA . VAL B 1 91 ? 14.891 2.066 -14.406 1 98.81 91 VAL B CA 1
ATOM 1926 C C . VAL B 1 91 ? 14.953 1.321 -13.078 1 98.81 91 VAL B C 1
ATOM 1928 O O . VAL B 1 91 ? 15.93 1.443 -12.336 1 98.81 91 VAL B O 1
ATOM 1931 N N . LEU B 1 92 ? 13.906 0.556 -12.773 1 98.88 92 LEU B N 1
ATOM 1932 C CA . LEU B 1 92 ? 13.758 -0.136 -11.492 1 98.88 92 LEU B CA 1
ATOM 1933 C C . LEU B 1 92 ? 13.875 -1.646 -11.68 1 98.88 92 LEU B C 1
ATOM 1935 O O . LEU B 1 92 ? 13.352 -2.201 -12.648 1 98.88 92 LEU B O 1
ATOM 1939 N N . GLU B 1 93 ? 14.617 -2.227 -10.805 1 98.81 93 GLU B N 1
ATOM 1940 C CA . GLU B 1 93 ? 14.68 -3.682 -10.695 1 98.81 93 GLU B CA 1
ATOM 1941 C C . GLU B 1 93 ? 13.773 -4.191 -9.578 1 98.81 93 GLU B C 1
ATOM 1943 O O . GLU B 1 93 ? 13.906 -3.768 -8.43 1 98.81 93 GLU B O 1
ATOM 1948 N N . ASN B 1 94 ? 12.891 -5.074 -9.93 1 98.81 94 ASN B N 1
ATOM 1949 C CA . ASN B 1 94 ? 11.961 -5.664 -8.977 1 98.81 94 ASN B CA 1
ATOM 1950 C C . ASN B 1 94 ? 12.359 -7.09 -8.602 1 98.81 94 ASN B C 1
ATOM 1952 O O . ASN B 1 94 ? 12.453 -7.957 -9.469 1 98.81 94 ASN B O 1
ATOM 1956 N N . GLU B 1 95 ? 12.578 -7.25 -7.289 1 98 95 GLU B N 1
ATOM 1957 C CA . GLU B 1 95 ? 12.984 -8.547 -6.762 1 98 95 GLU B CA 1
ATOM 1958 C C . GLU B 1 95 ? 11.875 -9.164 -5.91 1 98 95 GLU B C 1
ATOM 1960 O O . GLU B 1 95 ? 11.211 -8.469 -5.145 1 98 95 GLU B O 1
ATOM 1965 N N . VAL B 1 96 ? 11.711 -10.508 -6.102 1 97.31 96 VAL B N 1
ATOM 1966 C CA . VAL B 1 96 ? 10.633 -11.188 -5.391 1 97.31 96 VAL B CA 1
ATOM 1967 C C . VAL B 1 96 ? 11.148 -12.5 -4.797 1 97.31 96 VAL B C 1
ATOM 1969 O O . VAL B 1 96 ? 12 -13.164 -5.395 1 97.31 96 VAL B O 1
ATOM 1972 N N . ARG B 1 97 ? 10.688 -12.789 -3.66 1 95.81 97 ARG B N 1
ATOM 1973 C CA . ARG B 1 97 ? 10.742 -14.133 -3.092 1 95.81 97 ARG B CA 1
ATOM 1974 C C . ARG B 1 97 ? 9.438 -14.484 -2.381 1 95.81 97 ARG B C 1
ATOM 1976 O O . ARG B 1 97 ? 8.672 -13.594 -2.016 1 95.81 97 ARG B O 1
ATOM 1983 N N . VAL B 1 98 ? 9.227 -15.789 -2.244 1 95.56 98 VAL B N 1
ATOM 1984 C CA . VAL B 1 98 ? 8.141 -16.25 -1.383 1 95.56 98 VAL B CA 1
ATOM 1985 C C . VAL B 1 98 ? 8.68 -16.531 0.019 1 95.56 98 VAL B C 1
ATOM 1987 O O . VAL B 1 98 ? 9.617 -17.312 0.188 1 95.56 98 VAL B O 1
ATOM 1990 N N . SER B 1 99 ? 8.055 -15.883 0.98 1 94.94 99 SER B N 1
ATOM 1991 C CA . SER B 1 99 ? 8.562 -16.031 2.34 1 94.94 99 SER B CA 1
ATOM 1992 C C . SER B 1 99 ? 7.719 -17.016 3.146 1 94.94 99 SER B C 1
ATOM 1994 O O . SER B 1 99 ? 8.188 -17.562 4.141 1 94.94 99 SER B O 1
ATOM 1996 N N . ARG B 1 100 ? 6.465 -17.172 2.686 1 94.12 100 ARG B N 1
ATOM 1997 C CA . ARG B 1 100 ? 5.578 -18.062 3.426 1 94.12 100 ARG B CA 1
ATOM 1998 C C . ARG B 1 100 ? 4.547 -18.703 2.502 1 94.12 100 ARG B C 1
ATOM 2000 O O . ARG B 1 100 ? 4.008 -18.047 1.611 1 94.12 100 ARG B O 1
ATOM 2007 N N . ILE B 1 101 ? 4.312 -20.016 2.689 1 94.06 101 ILE B N 1
ATOM 2008 C CA . ILE B 1 101 ? 3.193 -20.719 2.088 1 94.06 101 ILE B CA 1
ATOM 2009 C C . ILE B 1 101 ? 2.342 -21.359 3.182 1 94.06 101 ILE B C 1
ATOM 2011 O O . ILE B 1 101 ? 2.799 -22.266 3.885 1 94.06 101 ILE B O 1
ATOM 2015 N N . GLY B 1 102 ? 1.15 -20.797 3.32 1 94 102 GLY B N 1
ATOM 2016 C CA . GLY B 1 102 ? 0.18 -21.422 4.211 1 94 102 GLY B CA 1
ATOM 2017 C C . GLY B 1 102 ? -0.675 -22.469 3.531 1 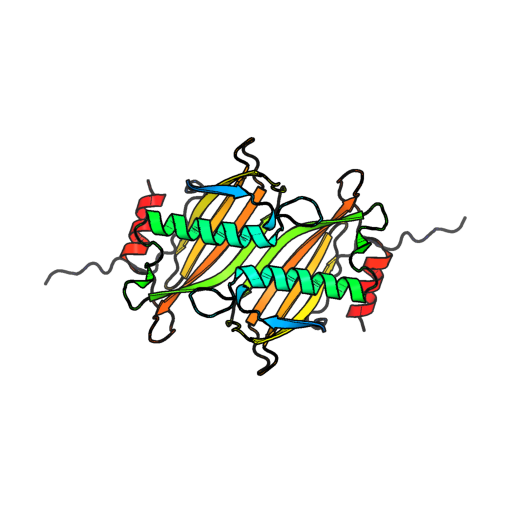94 102 GLY B C 1
ATOM 2018 O O . GLY B 1 102 ? -0.312 -22.984 2.469 1 94 102 GLY B O 1
ATOM 2019 N N . ARG B 1 103 ? -1.822 -22.828 4.199 1 94.06 103 ARG B N 1
ATOM 2020 C CA . ARG B 1 103 ? -2.748 -23.781 3.6 1 94.06 103 ARG B CA 1
ATOM 2021 C C . ARG B 1 103 ? -3.441 -23.172 2.381 1 94.06 103 ARG B C 1
ATOM 2023 O O . ARG B 1 103 ? -3.527 -23.812 1.332 1 94.06 103 ARG B O 1
ATOM 2030 N N . THR B 1 104 ? -3.834 -21.875 2.547 1 94.62 104 THR B N 1
ATOM 2031 C CA . THR B 1 104 ? -4.633 -21.281 1.481 1 94.62 104 THR B CA 1
ATOM 2032 C C . THR B 1 104 ? -3.986 -19.984 0.98 1 94.62 104 THR B C 1
ATOM 2034 O O . THR B 1 104 ? -4.531 -19.312 0.1 1 94.62 104 THR B O 1
ATOM 2037 N N . SER B 1 105 ? -2.809 -19.641 1.584 1 96 105 SER B N 1
ATOM 2038 C CA . SER B 1 105 ? -2.266 -18.328 1.273 1 96 105 SER B CA 1
ATOM 2039 C C . SER B 1 105 ? -0.777 -18.406 0.953 1 96 105 SER B C 1
ATOM 2041 O O . SER B 1 105 ? -0.09 -19.328 1.389 1 96 105 SER B O 1
ATOM 2043 N N . VAL B 1 106 ? -0.334 -17.438 0.168 1 95 106 VAL B N 1
ATOM 2044 C CA . VAL B 1 106 ? 1.074 -17.25 -0.158 1 95 106 VAL B CA 1
ATOM 2045 C C . VAL B 1 106 ? 1.483 -15.805 0.145 1 95 106 VAL B C 1
ATOM 2047 O O . VAL B 1 106 ? 0.763 -14.867 -0.196 1 95 106 VAL B O 1
ATOM 2050 N N . THR B 1 107 ? 2.631 -15.594 0.814 1 97.19 107 THR B N 1
ATOM 2051 C CA . THR B 1 107 ? 3.199 -14.273 1.065 1 97.19 107 THR B CA 1
ATOM 2052 C C . THR B 1 107 ? 4.445 -14.055 0.212 1 97.19 107 THR B C 1
ATOM 2054 O O . THR B 1 107 ? 5.395 -14.836 0.273 1 97.19 107 THR B O 1
ATOM 2057 N N . TYR B 1 108 ? 4.395 -13.016 -0.51 1 97.06 108 TYR B N 1
ATOM 2058 C CA . TYR B 1 108 ? 5.512 -12.586 -1.344 1 97.06 108 TYR B CA 1
ATOM 2059 C C . TYR B 1 108 ? 6.242 -11.406 -0.713 1 97.06 108 TYR B C 1
ATOM 2061 O O . TYR B 1 108 ? 5.613 -10.453 -0.256 1 97.06 108 TYR B O 1
ATOM 2069 N N . ASP B 1 109 ? 7.574 -11.531 -0.668 1 97.56 109 ASP B N 1
ATOM 2070 C CA . ASP B 1 109 ? 8.422 -10.383 -0.372 1 97.56 109 ASP B CA 1
ATOM 2071 C C . ASP B 1 109 ? 8.867 -9.68 -1.655 1 97.56 109 ASP B C 1
ATOM 2073 O O . ASP B 1 109 ? 9.203 -10.336 -2.643 1 97.56 109 ASP B O 1
ATOM 2077 N N . HIS B 1 110 ? 8.867 -8.367 -1.611 1 98.12 110 HIS B N 1
ATOM 2078 C CA . HIS B 1 110 ? 9.219 -7.543 -2.766 1 98.12 110 HIS B CA 1
ATOM 2079 C C . HIS B 1 110 ? 10.234 -6.469 -2.393 1 98.12 110 HIS B C 1
ATOM 2081 O O . HIS B 1 110 ? 10.102 -5.816 -1.356 1 98.12 110 HIS B O 1
ATOM 2087 N N . ARG B 1 111 ? 11.242 -6.363 -3.236 1 98.06 111 ARG B N 1
ATOM 2088 C CA . ARG B 1 111 ? 12.234 -5.297 -3.16 1 98.06 111 ARG B CA 1
ATOM 2089 C C . ARG B 1 111 ? 12.352 -4.559 -4.488 1 98.06 111 ARG B C 1
ATOM 2091 O O . ARG B 1 111 ? 12.312 -5.176 -5.555 1 98.06 111 ARG B O 1
ATOM 2098 N N . ILE B 1 112 ? 12.516 -3.256 -4.355 1 98.75 112 ILE B N 1
ATOM 2099 C CA . ILE B 1 112 ? 12.695 -2.42 -5.539 1 98.75 112 ILE B CA 1
ATOM 2100 C C . ILE B 1 112 ? 14.023 -1.669 -5.445 1 98.75 112 ILE B C 1
ATOM 2102 O O . ILE B 1 112 ? 14.266 -0.953 -4.473 1 98.75 112 ILE B O 1
ATOM 2106 N N . ARG B 1 113 ? 14.82 -1.829 -6.445 1 98.75 113 ARG B N 1
ATOM 2107 C CA . ARG B 1 113 ? 16.109 -1.141 -6.52 1 98.75 113 ARG B CA 1
ATOM 2108 C C . ARG B 1 113 ? 16.203 -0.29 -7.781 1 98.75 113 ARG B C 1
ATOM 2110 O O . ARG B 1 113 ? 15.633 -0.646 -8.82 1 98.75 113 ARG B O 1
ATOM 2117 N N . ARG B 1 114 ? 16.875 0.805 -7.641 1 98.75 114 ARG B N 1
ATOM 2118 C CA . ARG B 1 114 ? 17.219 1.596 -8.82 1 98.75 114 ARG B CA 1
ATOM 2119 C C . ARG B 1 114 ? 18.391 0.981 -9.578 1 98.75 114 ARG B C 1
ATOM 2121 O O . ARG B 1 114 ? 19.469 0.796 -9.008 1 98.75 114 ARG B O 1
ATOM 2128 N N . LYS B 1 115 ? 18.25 0.717 -10.766 1 98.38 115 LYS B N 1
ATOM 2129 C CA . LYS B 1 115 ? 19.234 -0.014 -11.555 1 98.38 115 LYS B CA 1
ATOM 2130 C C . LYS B 1 115 ? 20.531 0.766 -11.656 1 98.38 115 LYS B C 1
ATOM 2132 O O . LYS B 1 115 ? 21.625 0.181 -11.594 1 98.38 115 LYS B O 1
ATOM 2137 N N . ALA B 1 116 ? 20.484 2.053 -11.781 1 98.19 116 ALA B N 1
ATOM 2138 C CA . ALA B 1 116 ? 21.641 2.9 -12.078 1 98.19 116 ALA B CA 1
ATOM 2139 C C . ALA B 1 116 ? 22.672 2.834 -10.961 1 98.19 116 ALA B C 1
ATOM 2141 O O . ALA B 1 116 ? 23.875 2.896 -11.211 1 98.19 116 ALA B O 1
ATOM 2142 N N . ASP B 1 117 ? 22.266 2.664 -9.688 1 98.19 117 ASP B N 1
ATOM 2143 C CA . ASP B 1 117 ? 23.219 2.746 -8.586 1 98.19 117 ASP B CA 1
ATOM 2144 C C . ASP B 1 117 ? 23 1.609 -7.59 1 98.19 117 ASP B C 1
ATOM 2146 O O . ASP B 1 117 ? 23.703 1.519 -6.582 1 98.19 117 ASP B O 1
ATOM 2150 N N . GLY B 1 118 ? 22.016 0.79 -7.84 1 97.94 118 GLY B N 1
ATOM 2151 C CA . GLY B 1 118 ? 21.75 -0.349 -6.977 1 97.94 118 GLY B CA 1
ATOM 2152 C C . GLY B 1 118 ? 21.062 0.033 -5.676 1 97.94 118 GLY B C 1
ATOM 2153 O O . GLY B 1 118 ? 20.891 -0.809 -4.793 1 97.94 118 GLY B O 1
ATOM 2154 N N . GLU B 1 119 ? 20.594 1.239 -5.535 1 98.19 119 GLU B N 1
ATOM 2155 C CA . GLU B 1 119 ? 20.016 1.732 -4.293 1 98.19 119 GLU B CA 1
ATOM 2156 C C . GLU B 1 119 ? 18.672 1.064 -4.016 1 98.19 119 GLU B C 1
ATOM 2158 O O . GLU B 1 119 ? 17.828 0.954 -4.91 1 98.19 119 GLU B O 1
ATOM 2163 N N . LEU B 1 120 ? 18.516 0.541 -2.752 1 98.62 120 LEU B N 1
ATOM 2164 C CA . LEU B 1 120 ? 17.219 0.035 -2.311 1 98.62 120 LEU B CA 1
ATOM 2165 C C . LEU B 1 120 ? 16.234 1.179 -2.096 1 98.62 120 LEU B C 1
ATOM 2167 O O . LEU B 1 120 ? 16.484 2.07 -1.279 1 98.62 120 LEU B O 1
ATOM 2171 N N . LEU B 1 121 ? 15.125 1.127 -2.828 1 98.75 121 LEU B N 1
ATOM 2172 C CA . LEU B 1 121 ? 14.156 2.213 -2.766 1 98.75 121 LEU B CA 1
ATOM 2173 C C . LEU B 1 121 ? 13.008 1.862 -1.823 1 98.75 121 LEU B C 1
ATOM 2175 O O . LEU B 1 121 ? 12.539 2.713 -1.063 1 98.75 121 LEU B O 1
ATOM 2179 N N . ALA B 1 122 ? 12.539 0.682 -1.858 1 98.81 122 ALA B N 1
ATOM 2180 C CA . ALA B 1 122 ? 11.422 0.221 -1.047 1 98.81 122 ALA B CA 1
ATOM 2181 C C . ALA B 1 122 ? 11.43 -1.298 -0.904 1 98.81 122 ALA B C 1
ATOM 2183 O O . ALA B 1 122 ? 12.023 -2 -1.727 1 98.81 122 ALA B O 1
ATOM 2184 N N . GLU B 1 123 ? 10.805 -1.814 0.123 1 98.44 123 GLU B N 1
ATOM 2185 C CA . GLU B 1 123 ? 10.586 -3.246 0.313 1 98.44 123 GLU B CA 1
ATOM 2186 C C . GLU B 1 123 ? 9.305 -3.514 1.097 1 98.44 123 GLU B C 1
ATOM 2188 O O . GLU B 1 123 ? 8.805 -2.633 1.799 1 98.44 123 GLU B O 1
ATOM 2193 N N . GLY B 1 124 ? 8.773 -4.656 0.928 1 97.81 124 GLY B N 1
ATOM 2194 C CA . GLY B 1 124 ? 7.555 -5.012 1.644 1 97.81 124 GLY B CA 1
ATOM 2195 C C . GLY B 1 124 ? 7.008 -6.371 1.249 1 97.81 124 GLY B C 1
ATOM 2196 O O . GLY B 1 124 ? 7.723 -7.188 0.666 1 97.81 124 GLY B O 1
ATOM 2197 N N . THR B 1 125 ? 5.734 -6.574 1.711 1 98.19 125 THR B N 1
ATOM 2198 C CA . THR B 1 125 ? 5.125 -7.887 1.496 1 98.19 125 THR B CA 1
ATOM 2199 C C . THR B 1 125 ? 3.705 -7.742 0.958 1 98.19 125 THR B C 1
ATOM 2201 O O . THR B 1 125 ? 3.07 -6.699 1.142 1 98.19 125 THR B O 1
ATOM 2204 N N . VAL B 1 126 ? 3.299 -8.734 0.289 1 98.38 126 VAL B N 1
ATOM 2205 C CA . VAL B 1 126 ? 1.899 -8.898 -0.091 1 98.38 126 VAL B CA 1
ATOM 2206 C C . VAL B 1 126 ? 1.471 -10.344 0.12 1 98.38 126 VAL B C 1
ATOM 2208 O O . VAL B 1 126 ? 2.213 -11.273 -0.212 1 98.38 126 VAL B O 1
ATOM 2211 N N . THR B 1 127 ? 0.306 -10.484 0.689 1 98.12 127 THR B N 1
ATOM 2212 C CA . THR B 1 127 ? -0.254 -11.812 0.933 1 98.12 127 THR B CA 1
ATOM 2213 C C . THR B 1 127 ? -1.495 -12.039 0.074 1 98.12 127 THR B C 1
ATOM 2215 O O . THR B 1 127 ? -2.408 -11.211 0.061 1 98.12 127 THR B O 1
ATOM 2218 N N . GLN B 1 128 ? -1.504 -13.133 -0.626 1 96.5 128 GLN B N 1
ATOM 2219 C CA . GLN B 1 128 ? -2.631 -13.531 -1.463 1 96.5 128 GLN B CA 1
ATOM 2220 C C . GLN B 1 128 ? -3.258 -14.828 -0.958 1 96.5 128 GLN B C 1
ATOM 2222 O O . GLN B 1 128 ? -2.547 -15.766 -0.597 1 96.5 128 GLN B O 1
ATOM 2227 N N . VAL B 1 129 ? -4.555 -14.859 -0.968 1 95.62 129 VAL B N 1
ATOM 2228 C CA . VAL B 1 129 ? -5.309 -16.062 -0.642 1 95.62 129 VAL B CA 1
ATOM 2229 C C . VAL B 1 129 ? -5.852 -16.703 -1.922 1 95.62 129 VAL B C 1
ATOM 2231 O O . VAL B 1 129 ? -6.375 -16 -2.793 1 95.62 129 VAL B O 1
ATOM 2234 N N . VAL B 1 130 ? -5.715 -17.984 -2.041 1 93 130 VAL B N 1
ATOM 2235 C CA . VAL B 1 130 ? -6.277 -18.734 -3.16 1 93 130 VAL B CA 1
ATOM 2236 C C . VAL B 1 130 ? -7.781 -18.922 -2.953 1 93 130 VAL B C 1
ATOM 2238 O O . VAL B 1 130 ? -8.219 -19.312 -1.867 1 93 130 VAL B O 1
ATOM 2241 N N . VAL B 1 131 ? -8.516 -18.641 -3.994 1 92.5 131 VAL B N 1
ATOM 2242 C CA . VAL B 1 131 ? -9.969 -18.672 -3.902 1 92.5 131 VAL B CA 1
ATOM 2243 C C . VAL B 1 131 ? -10.547 -19.453 -5.078 1 92.5 131 VAL B 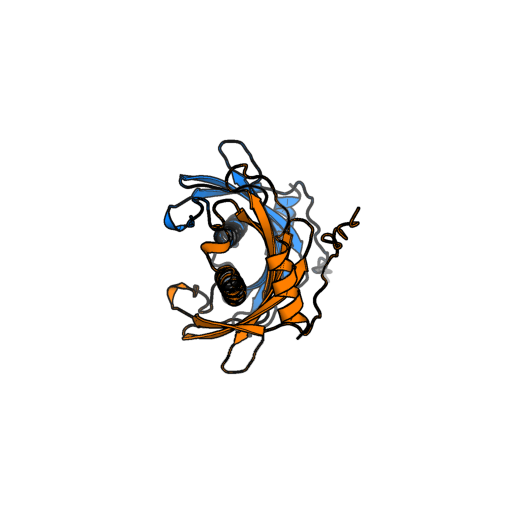C 1
ATOM 2245 O O . VAL B 1 131 ? -10.086 -19.312 -6.211 1 92.5 131 VAL B O 1
ATOM 2248 N N . ASP B 1 132 ? -11.547 -20.25 -4.75 1 89.94 132 ASP B N 1
ATOM 2249 C CA . ASP B 1 132 ? -12.344 -20.906 -5.797 1 89.94 132 ASP B CA 1
ATOM 2250 C C . ASP B 1 132 ? -13.227 -19.891 -6.516 1 89.94 132 ASP B C 1
ATOM 2252 O O . ASP B 1 132 ? -14.031 -19.203 -5.887 1 89.94 132 ASP B O 1
ATOM 2256 N N . THR B 1 133 ? -13.117 -19.828 -7.824 1 87 133 THR B N 1
ATOM 2257 C CA . THR B 1 133 ? -13.805 -18.797 -8.586 1 87 133 THR B CA 1
ATOM 2258 C C . THR B 1 133 ? -15.312 -19.016 -8.57 1 87 133 THR B C 1
ATOM 2260 O O . THR B 1 133 ? -16.094 -18.062 -8.586 1 87 133 THR B O 1
ATOM 2263 N N . GLU B 1 134 ? -15.734 -20.25 -8.492 1 86.75 134 GLU B N 1
ATOM 2264 C CA . GLU B 1 134 ? -17.156 -20.594 -8.508 1 86.75 134 GLU B CA 1
ATOM 2265 C C . GLU B 1 134 ? -17.797 -20.344 -7.145 1 86.75 134 GLU B C 1
ATOM 2267 O O . GLU B 1 134 ? -18.844 -19.703 -7.055 1 86.75 134 GLU B O 1
ATOM 2272 N N . THR B 1 135 ? -17.172 -20.75 -6.086 1 90.25 135 THR B N 1
ATOM 2273 C CA . THR B 1 135 ? -17.781 -20.688 -4.758 1 90.25 135 THR B CA 1
ATOM 2274 C C . THR B 1 135 ? -17.328 -19.438 -4.02 1 90.25 135 THR B C 1
ATOM 2276 O O . THR B 1 135 ? -17.922 -19.062 -3.006 1 90.25 135 THR B O 1
ATOM 2279 N N . ALA B 1 136 ? -16.25 -18.859 -4.418 1 87.62 136 ALA B N 1
ATOM 2280 C CA . ALA B 1 136 ? -15.648 -17.688 -3.799 1 87.62 136 ALA B CA 1
ATOM 2281 C C . ALA B 1 136 ? -15.094 -18.016 -2.418 1 87.62 136 ALA B C 1
ATOM 2283 O O . ALA B 1 136 ? -14.867 -17.125 -1.6 1 87.62 136 ALA B O 1
ATOM 2284 N N . GLU B 1 137 ? -14.891 -19.312 -2.244 1 92.75 137 GLU B N 1
ATOM 2285 C CA . GLU B 1 137 ? -14.328 -19.766 -0.978 1 92.75 137 GLU B CA 1
ATOM 2286 C C . GLU B 1 137 ? -12.828 -20.016 -1.098 1 92.75 137 GLU B C 1
ATOM 2288 O O . GLU B 1 137 ? -12.328 -20.312 -2.184 1 92.75 137 GLU B O 1
ATOM 2293 N N . SER B 1 138 ? -12.195 -19.859 0.059 1 94.12 138 SER B N 1
ATOM 2294 C CA . SER B 1 138 ? -10.766 -20.156 0.079 1 94.12 138 SER B CA 1
ATOM 2295 C C . SER B 1 138 ? -10.492 -21.594 -0.315 1 94.12 138 SER B C 1
ATOM 2297 O O . SER B 1 138 ? -11.258 -22.5 0.038 1 94.12 138 SER B O 1
ATOM 2299 N N . ALA B 1 139 ? -9.469 -21.781 -1.03 1 93.69 139 ALA B N 1
ATOM 2300 C CA . ALA B 1 139 ? -9.023 -23.094 -1.487 1 93.69 139 ALA B CA 1
ATOM 2301 C C . ALA B 1 139 ? -7.559 -23.328 -1.147 1 93.69 139 ALA B C 1
ATOM 2303 O O . ALA B 1 139 ? -6.801 -22.375 -0.958 1 93.69 139 ALA B O 1
ATOM 2304 N N . PRO B 1 140 ? -7.195 -24.578 -1.051 1 93.44 140 PRO B N 1
ATOM 2305 C CA . PRO B 1 140 ? -5.781 -24.844 -0.775 1 93.44 140 PRO B CA 1
ATOM 2306 C C . PRO B 1 140 ? -4.863 -24.375 -1.902 1 93.44 140 PRO B C 1
ATOM 2308 O O . PRO B 1 140 ? -5.25 -24.422 -3.074 1 93.44 140 PRO B O 1
ATOM 2311 N N . VAL B 1 141 ? -3.646 -23.906 -1.452 1 92.31 141 VAL B N 1
ATOM 2312 C CA . VAL B 1 141 ? -2.619 -23.641 -2.455 1 92.31 141 VAL B CA 1
ATOM 2313 C C . VAL B 1 141 ? -2.346 -24.922 -3.254 1 92.31 141 VAL B C 1
ATOM 2315 O O . VAL B 1 141 ? -2.049 -25.969 -2.68 1 92.31 141 VAL B O 1
ATOM 2318 N N . PRO B 1 142 ? -2.412 -24.828 -4.586 1 89.75 142 PRO B N 1
ATOM 2319 C CA . PRO B 1 142 ? -2.162 -26.031 -5.383 1 89.75 142 PRO B CA 1
ATOM 2320 C C . PRO B 1 142 ? -0.789 -26.641 -5.113 1 89.75 142 PRO B C 1
ATOM 2322 O O . PRO B 1 142 ? 0.202 -25.922 -5.004 1 89.75 142 PRO B O 1
ATOM 2325 N N . ALA B 1 143 ? -0.76 -28 -5.105 1 89.81 143 ALA B N 1
ATOM 2326 C CA . ALA B 1 143 ? 0.478 -28.703 -4.805 1 89.81 143 ALA B CA 1
ATOM 2327 C C . ALA B 1 143 ? 1.56 -28.391 -5.832 1 89.81 143 ALA B C 1
ATOM 2329 O O . ALA B 1 143 ? 2.734 -28.25 -5.484 1 89.81 143 ALA B O 1
ATOM 2330 N N . GLU B 1 144 ? 1.147 -28.281 -7.055 1 88.88 144 GLU B N 1
ATOM 2331 C CA . GLU B 1 144 ? 2.111 -28.016 -8.117 1 88.88 144 GLU B CA 1
ATOM 2332 C C . GLU B 1 144 ? 2.73 -26.625 -7.949 1 88.88 144 GLU B C 1
ATOM 2334 O O . GLU B 1 144 ? 3.924 -26.438 -8.203 1 88.88 144 GLU B O 1
ATOM 2339 N N . MET B 1 145 ? 1.947 -25.688 -7.555 1 89.06 145 MET B N 1
ATOM 2340 C CA . MET B 1 145 ? 2.463 -24.344 -7.32 1 89.06 145 MET B CA 1
ATOM 2341 C C . MET B 1 145 ? 3.42 -24.328 -6.133 1 89.06 145 MET B C 1
ATOM 2343 O O . MET B 1 145 ? 4.492 -23.719 -6.203 1 89.06 145 MET B O 1
ATOM 2347 N N . ARG B 1 146 ? 3.037 -24.906 -5.082 1 91.06 146 ARG B N 1
ATOM 2348 C CA . ARG B 1 146 ? 3.898 -25.031 -3.91 1 91.06 146 ARG B CA 1
ATOM 2349 C C . ARG B 1 146 ? 5.254 -25.625 -4.281 1 91.06 146 ARG B C 1
ATOM 2351 O O . ARG B 1 146 ? 6.297 -25.062 -3.93 1 91.06 146 ARG B O 1
ATOM 2358 N N . GLN B 1 147 ? 5.207 -26.719 -4.957 1 90.44 147 GLN B N 1
ATOM 2359 C CA . GLN B 1 147 ? 6.445 -27.406 -5.32 1 90.44 147 GLN B CA 1
ATOM 2360 C C . GLN B 1 147 ? 7.301 -26.531 -6.234 1 90.44 147 GLN B C 1
ATOM 2362 O O . GLN B 1 147 ? 8.531 -26.5 -6.105 1 90.44 147 GLN B O 1
ATOM 2367 N N . ALA B 1 148 ? 6.602 -25.891 -7.184 1 90.81 148 ALA B N 1
ATOM 2368 C CA . ALA B 1 148 ? 7.332 -25.016 -8.102 1 90.81 148 ALA B CA 1
ATOM 2369 C C . ALA B 1 148 ? 8.078 -23.922 -7.344 1 90.81 148 ALA B C 1
ATOM 2371 O O . ALA B 1 148 ? 9.219 -23.594 -7.68 1 90.81 148 ALA B O 1
ATOM 2372 N N . ILE B 1 149 ? 7.473 -23.344 -6.359 1 91.88 149 ILE B N 1
ATOM 2373 C CA . ILE B 1 149 ? 8.07 -22.281 -5.551 1 91.88 149 ILE B CA 1
ATOM 2374 C C . ILE B 1 149 ? 9.266 -22.844 -4.773 1 91.88 149 ILE B C 1
ATOM 2376 O O . ILE B 1 149 ? 10.336 -22.234 -4.754 1 91.88 149 ILE B O 1
ATOM 2380 N N . VAL B 1 150 ? 9.078 -23.969 -4.184 1 90.31 150 VAL B N 1
ATOM 2381 C CA . VAL B 1 150 ? 10.125 -24.578 -3.381 1 90.31 150 VAL B CA 1
ATOM 2382 C C . VAL B 1 150 ? 11.328 -24.922 -4.262 1 90.31 150 VAL B C 1
ATOM 2384 O O . VAL B 1 150 ? 12.469 -24.656 -3.887 1 90.31 150 VAL B O 1
ATOM 2387 N N . ASP B 1 151 ? 11.062 -25.516 -5.371 1 89.88 151 ASP B N 1
ATOM 2388 C CA . ASP B 1 151 ? 12.133 -25.875 -6.293 1 89.88 151 ASP B CA 1
ATOM 2389 C C . ASP B 1 151 ? 12.922 -24.641 -6.727 1 89.88 151 ASP B C 1
ATOM 2391 O O . ASP B 1 151 ? 14.148 -24.672 -6.816 1 89.88 151 ASP B O 1
ATOM 2395 N N . ARG B 1 152 ? 12.234 -23.594 -7.004 1 89.31 152 ARG B N 1
ATOM 2396 C CA . ARG B 1 152 ? 12.875 -22.375 -7.473 1 89.31 152 ARG B CA 1
ATOM 2397 C C . ARG B 1 152 ? 13.758 -21.766 -6.383 1 89.31 152 ARG B C 1
ATOM 2399 O O . ARG B 1 152 ? 14.82 -21.219 -6.672 1 89.31 152 ARG B O 1
ATOM 2406 N N . GLN B 1 153 ? 13.352 -21.812 -5.137 1 89.06 153 GLN B N 1
ATOM 2407 C CA . GLN B 1 153 ? 14.047 -21.078 -4.074 1 89.06 153 GLN B CA 1
ATOM 2408 C C . GLN B 1 153 ? 15.047 -21.984 -3.354 1 89.06 153 GLN B C 1
ATOM 2410 O O . GLN B 1 153 ? 15.797 -21.531 -2.492 1 89.06 153 GLN B O 1
ATOM 2415 N N . SER B 1 154 ? 14.945 -23.203 -3.572 1 81.06 154 SER B N 1
ATOM 2416 C CA . SER B 1 154 ? 15.953 -24.125 -3.051 1 81.06 154 SER B CA 1
ATOM 2417 C C . SER B 1 154 ? 17.156 -24.219 -3.984 1 81.06 154 SER B C 1
ATOM 2419 O O . SER B 1 154 ? 18.203 -24.75 -3.611 1 81.06 154 SER B O 1
ATOM 2421 N N . SER B 1 155 ? 17.016 -23.703 -5.18 1 65 155 SER B N 1
ATOM 2422 C CA . SER B 1 155 ? 18.141 -23.812 -6.117 1 65 155 SER B CA 1
ATOM 2423 C C . SER B 1 155 ? 19.156 -22.703 -5.898 1 65 155 SER B C 1
ATOM 2425 O O . SER B 1 155 ? 18.797 -21.625 -5.41 1 65 155 SER B O 1
#

Nearest PDB structures (foldseek):
  5v10-assembly1_B-2  TM=9.721E-01  e=4.915E-12  Pseudomonas aeruginosa PAO1
  5v10-assembly1_A-2  TM=9.146E-01  e=6.877E-12  Pseudomonas aeruginosa PAO1
  5vpj-assembly2_E  TM=9.007E-01  e=2.094E-10  Actinomadura verrucosospora
  5vpj-assembly2_G  TM=9.033E-01  e=3.878E-10  Actinomadura verrucosospora
  5vpj-assembly2_H  TM=8.564E-01  e=6.069E-10  Actinomadura verrucosospora

InterPro domains:
  IPR006684 Acyl-CoA thioester hydrolase YbgC/YbaW family [PIRSF003230] (25-150)
  IPR029069 HotDog domain superfamily [SSF54637] (22-150)
  IPR050563 4-hydroxybenzoyl-CoA thioesterase [PTHR31793] (25-149)

pLDDT: mean 87.25, std 18.08, range [31.41, 98.88]

Organism: NCBI:txid1227490

Secondary structure (DSSP, 8-state):
--------TT--B---GGG-EEEEEEEPPGGGB-TTSSB-TTHHHHHHHHHHHHHHHHTT--GGGGGSTTEEEEEEEEEEEE-S---TT-EEEEEEEEEEE-SSEEEEEEEEEETTT--EEEEEEEEEEEEETTT--B-PPPHHHHHHHHHHHH-/--------TT--EE--GGG-EEEEEEEPPGGGB-TTSSB-TTHHHHHHHHHHHHHHHHTT--GGGGGTTTEEEEEEEEEEEE-S---TT-EEEEEEEEEEE-SSEEEEEEEEEETTT--EEEEEEEEEEEEETTT--B-PPPHHHHHHHHHHHH-

Radius of gyration: 21.73 Å; Cα contacts (8 Å, |Δi|>4): 628; chains: 2; bounding box: 48×88×51 Å

Solvent-accessible surface area (backbone atoms only — not comparable to full-atom values): 16457 Å² total; per-residue (Å²): 134,84,81,76,77,76,75,74,71,73,55,71,40,68,47,61,87,82,38,59,39,77,54,44,73,48,65,41,48,72,88,48,40,42,95,85,61,27,47,36,77,43,50,54,46,52,52,48,52,52,36,52,48,40,46,32,36,75,69,73,43,30,93,54,50,29,51,57,83,45,37,43,72,43,72,42,33,38,37,40,37,46,73,49,81,54,37,72,65,40,44,35,37,30,26,42,31,58,45,36,35,48,56,33,34,40,31,35,37,38,38,34,24,36,61,90,78,62,46,67,24,36,37,34,40,39,31,32,33,28,24,26,62,83,79,68,38,79,30,67,54,52,67,69,58,53,50,50,52,50,56,62,55,72,100,136,85,81,75,79,79,73,79,69,73,57,68,41,69,44,62,91,79,38,60,39,79,53,46,72,48,64,42,48,72,89,47,40,43,96,87,62,27,48,36,77,44,51,53,45,53,52,47,52,53,34,52,48,39,45,32,35,74,70,73,44,29,90,52,47,33,48,53,85,47,32,38,73,43,73,41,35,39,36,40,36,47,72,48,82,55,36,73,65,40,45,35,36,29,27,41,30,59,45,35,32,50,57,32,33,42,30,35,37,37,38,34,24,35,60,91,77,62,46,67,24,34,39,35,39,38,31,34,33,29,23,25,61,82,78,68,37,80,31,68,55,53,67,68,58,54,50,48,52,49,56,62,54,71,100

Foldseek 3Di:
DDPPPPPPLADKAAFDPPQKDFQDKDFDAPVQQDPVQFGDPVVVVVVVVVSVQSVCVVLVCHPVVVVVVWKDKDWDDKDKDFDATHHHGFMKTKIKAWRTFGQFKTKMKIWIAGPVPRDTTMIIIIMMGMATPVVRHTHGDDPSSVVSRVVSRVD/DDPPPPPCLADKAAFDPPQKDFQDKDFDAPVQQDPVQFGDPVVVVVVVVVSVQSVCVVLVCHPCVCPVPWKDKDWDDKDKDFDATHHHGFMKTKIKAWRTFGQFKTKMKIWIAGPVPRDTTMIIIIMMGMATPVVRHTHGDDPSSVVSRCVSRVD

Sequence (310 aa):
MSDSSETSVDIPYDGSDDAFETVSENRVRLAETDLGGVVFYGEYVTYQDAAVAAYRRQLGYGGEYVREPDLTTRVVATELEYYASARFEDVLENEVRVSRIGRTSVTYDHRIRRKADGELLAEGTVTQVVVDTETAESAPVPAEMRQAIVDRQSSMSDSSETSVDIPYDGSDDAFETVSENRVRLAETDLGGVVFYGEYVTYQDAAVAAYRRQLGYGGEYVREPDLTTRVVATELEYYASARFEDVLENEVRVSRIGRTSVTYDHRIRRKADGELLAEGTVTQVVVDTETAESAPVPAEMRQAIVDRQSS